Protein AF-A0A2W0AEW9-F1 (afdb_monomer_lite)

Secondary structure (DSSP, 8-state):
-HHHHHHHHHHHTHHHHHHHHHHHHHHH-TT--HHHHHHHHHHTTGGG-S-HHHHTTTSS---HHHHHHHHHHBTTB-HHHHHHHHTS-HHHHHHHHHHTT---S----EE-HHHHHHHTT--HHHHHHHHHHTSS-EEEEEEPHHHHHHHHHTTHHHHHHSS---------------------PPP--------SS----HHHHHHHHHHHHTTS-HHHHHHHHHTTSS-EEEEEEEHHHHHHHHHHSGGGS-GGGS-HHHHHHHHHTT---TTTTGGG-HHHHHHHHHHH-EEE-TTS-EEETTHHHHHHHHHHHHHHT--

Sequence (323 aa):
MEDDQILSRGYEKGWLGKQEAVRELLKRHPAWRPHIIWQRAEKLHLSQNISKRGQDRSHSAWSEHDNKTLLNFAGYKSPQVIAGMLHRSEAAVRCHLMLLGKSSRVHLDGFSRHRLAVDLHLGKKTVQRWIVEGLLEVRDPRITRESLDRLDKSGCFRAAQLGDEPARTPVKPDRNSEGGVSTPGNPSVATKLSTPSGKISRAQRVWAEVANSLGVPVETIKRLIANRVLRLYDPTITEKSLRDFCRHHGSLINYDFLNRETRDWLENSMGLVRASGESASPRLISLRKHACIVRQCAKGHRIRGNAFFRHIKKCEAKVSESS

Foldseek 3Di:
DVLLVQCLQLLVVPDVSNVVSLVVVCVVPVVDDSVVSVVSCVVVVSVVPPDPPQCPPQPDDQDPVLVVLLVVCQQPDQLCVSCVVSSYDSVSSCVVCVVVVHHSDHCPAFADLVRVCVQLVHDSLVSLLCCLLLLFDWPFLAWDPVLVVVCVVVVVVVVLVPPDDDDDDDDDDDDDDDDDDDDDDDDPDPDNQDDPDPDQHPSLVNLVVVCVVVVHDSVSVSVCSSVVSIDTPTRTTHLVSQLVSQQAPLCVGLLVPGDPVSNCCCVVPSVHDNCHPVVSPPPVVVVSVQQPDWDADPVGDTDGGPVVVVCNVVVVVVVVVVD

Structure (mmCIF, N/CA/C/O backbone):
data_AF-A0A2W0AEW9-F1
#
_entry.id   AF-A0A2W0AEW9-F1
#
loop_
_atom_site.group_PDB
_atom_site.id
_atom_site.type_symbol
_atom_site.label_atom_id
_atom_site.label_alt_id
_atom_site.label_comp_id
_atom_site.label_asym_id
_atom_site.label_entity_id
_atom_site.label_seq_id
_atom_site.pdbx_PDB_ins_code
_atom_site.Cartn_x
_atom_site.Cartn_y
_atom_site.Cartn_z
_atom_site.occupancy
_atom_site.B_iso_or_equiv
_atom_site.auth_seq_id
_atom_site.auth_comp_id
_atom_site.auth_asym_id
_atom_site.auth_atom_id
_atom_site.pdbx_PDB_model_num
ATOM 1 N N . MET A 1 1 ? 28.528 7.327 -58.392 1.00 60.22 1 MET A N 1
ATOM 2 C CA . MET A 1 1 ? 27.183 7.331 -59.005 1.00 60.22 1 MET A CA 1
ATOM 3 C C . MET A 1 1 ? 26.448 6.018 -58.765 1.00 60.22 1 MET A C 1
ATOM 5 O O . MET A 1 1 ? 25.405 6.078 -58.135 1.00 60.22 1 MET A O 1
ATOM 9 N N . GLU A 1 2 ? 26.960 4.846 -59.167 1.00 78.94 2 GLU A N 1
ATOM 10 C CA . GLU A 1 2 ? 26.286 3.561 -58.862 1.00 78.94 2 GLU A CA 1
ATOM 11 C C . GLU A 1 2 ? 26.248 3.233 -57.358 1.00 78.94 2 GLU A C 1
ATOM 13 O O . GLU A 1 2 ? 25.194 2.882 -56.832 1.00 78.94 2 GLU A O 1
ATOM 18 N N . ASP A 1 3 ? 27.357 3.441 -56.640 1.00 81.56 3 ASP A N 1
ATOM 19 C CA . ASP A 1 3 ? 27.435 3.215 -55.184 1.00 81.56 3 ASP A CA 1
ATOM 20 C C . ASP A 1 3 ? 26.421 4.056 -54.393 1.00 81.56 3 ASP A C 1
ATOM 22 O O . ASP A 1 3 ? 25.827 3.602 -53.413 1.00 81.56 3 ASP A O 1
ATOM 26 N N . ASP A 1 4 ? 26.195 5.285 -54.854 1.00 83.19 4 ASP A N 1
ATOM 27 C CA . ASP A 1 4 ? 25.275 6.238 -54.237 1.00 83.19 4 ASP A CA 1
ATOM 28 C C . ASP A 1 4 ? 23.812 5.834 -54.499 1.00 83.19 4 ASP A C 1
ATOM 30 O O . ASP A 1 4 ? 22.956 6.003 -53.633 1.00 83.19 4 ASP A O 1
ATOM 34 N N . GLN A 1 5 ? 23.519 5.218 -55.654 1.00 83.94 5 GLN A N 1
ATOM 35 C CA . GLN A 1 5 ? 22.196 4.660 -55.968 1.00 83.94 5 GLN A CA 1
ATOM 36 C C . GLN A 1 5 ? 21.880 3.403 -55.150 1.00 83.94 5 GLN A C 1
ATOM 38 O O . GLN A 1 5 ? 20.743 3.237 -54.701 1.00 83.94 5 GLN A O 1
ATOM 43 N N . ILE A 1 6 ? 22.873 2.535 -54.926 1.00 85.12 6 ILE A N 1
ATOM 44 C CA . ILE A 1 6 ? 22.746 1.359 -54.048 1.00 85.12 6 ILE A CA 1
ATOM 45 C C . ILE A 1 6 ? 22.400 1.809 -52.626 1.00 85.12 6 ILE A C 1
ATOM 47 O O . ILE A 1 6 ? 21.482 1.272 -52.002 1.00 85.12 6 ILE A O 1
ATOM 51 N N . LEU A 1 7 ? 23.083 2.849 -52.141 1.00 83.56 7 LEU A N 1
ATOM 52 C CA . LEU A 1 7 ? 22.835 3.423 -50.825 1.00 83.56 7 LEU A CA 1
ATOM 53 C C . LEU A 1 7 ? 21.437 4.056 -50.735 1.00 83.56 7 LEU A C 1
ATOM 55 O O . LEU A 1 7 ? 20.702 3.756 -49.796 1.00 83.56 7 LEU A O 1
ATOM 59 N N . SER A 1 8 ? 21.020 4.841 -51.733 1.00 82.31 8 SER A N 1
ATOM 60 C CA . SER A 1 8 ? 19.674 5.437 -51.788 1.00 82.31 8 SER A CA 1
ATOM 61 C C . SER A 1 8 ? 18.562 4.380 -51.771 1.00 82.31 8 SER A C 1
ATOM 63 O O . SER A 1 8 ? 17.680 4.436 -50.913 1.00 82.31 8 SER A O 1
ATOM 65 N N . ARG A 1 9 ? 18.647 3.347 -52.624 1.00 82.81 9 ARG A N 1
ATOM 66 C CA . ARG A 1 9 ? 17.665 2.242 -52.663 1.00 82.81 9 ARG A CA 1
ATOM 67 C C . ARG A 1 9 ? 17.629 1.437 -51.363 1.00 82.81 9 ARG A C 1
ATOM 69 O O . ARG A 1 9 ? 16.566 0.985 -50.940 1.00 82.81 9 ARG A O 1
ATOM 76 N N . GLY A 1 10 ? 18.780 1.237 -50.721 1.00 82.44 10 GLY A N 1
ATOM 77 C CA . GLY A 1 10 ? 18.860 0.560 -49.426 1.00 82.44 10 GLY A CA 1
ATOM 78 C C . GLY A 1 10 ? 18.171 1.348 -48.312 1.00 82.44 10 GLY A C 1
ATOM 79 O O . GLY A 1 10 ? 17.469 0.768 -47.483 1.00 82.44 10 GLY A O 1
ATOM 80 N N . TYR A 1 11 ? 18.324 2.674 -48.313 1.00 80.94 11 TYR A N 1
ATOM 81 C CA . TYR A 1 11 ? 17.704 3.554 -47.321 1.00 80.94 11 TYR A CA 1
ATOM 82 C C . TYR A 1 11 ? 16.180 3.661 -47.470 1.00 80.94 11 TYR A C 1
ATOM 84 O O . TYR A 1 11 ? 15.500 3.776 -46.448 1.00 80.94 11 TYR A O 1
ATOM 92 N N . GLU A 1 12 ? 15.641 3.541 -48.687 1.00 78.31 12 GLU A N 1
ATOM 93 C CA . GLU A 1 12 ? 14.193 3.468 -48.950 1.00 78.31 12 GLU A CA 1
ATOM 94 C C . GLU A 1 12 ? 13.547 2.194 -48.379 1.00 78.31 12 GLU A C 1
ATOM 96 O O . GLU A 1 12 ? 12.426 2.231 -47.877 1.00 78.31 12 GLU A O 1
ATOM 101 N N . LYS A 1 13 ? 14.274 1.068 -48.378 1.00 75.50 13 LYS A N 1
ATOM 102 C CA . LYS A 1 13 ? 13.800 -0.239 -47.883 1.00 75.50 13 LYS A CA 1
ATOM 103 C C . LYS A 1 13 ? 13.887 -0.407 -46.353 1.00 75.50 13 LYS A C 1
ATOM 105 O O . LYS A 1 13 ? 13.645 -1.496 -45.831 1.00 75.50 13 LYS A O 1
ATOM 110 N N . GLY A 1 14 ? 14.234 0.646 -45.609 1.00 68.69 14 GLY A N 1
ATOM 111 C CA . GLY A 1 14 ? 14.321 0.622 -44.144 1.00 68.69 14 GLY A CA 1
ATOM 112 C C . GLY A 1 14 ? 15.605 -0.021 -43.595 1.00 68.69 14 GLY A C 1
ATOM 113 O O . GLY A 1 14 ? 16.596 -0.178 -44.299 1.00 68.69 14 GLY A O 1
ATOM 114 N N . TRP A 1 15 ? 15.627 -0.360 -42.299 1.00 65.25 15 TRP A N 1
ATOM 115 C CA . TRP A 1 15 ? 16.852 -0.779 -41.586 1.00 65.25 15 TRP A CA 1
ATOM 116 C C . TRP A 1 15 ? 17.566 -1.988 -42.213 1.00 65.25 15 TRP A C 1
ATOM 118 O O . TRP A 1 15 ? 18.788 -1.970 -42.355 1.00 65.25 15 TRP A O 1
ATOM 128 N N . LEU A 1 16 ? 16.813 -3.010 -42.628 1.00 68.12 16 LEU A N 1
ATOM 129 C CA . LEU A 1 16 ? 17.373 -4.201 -43.274 1.00 68.12 16 LEU A CA 1
ATOM 130 C C . LEU A 1 16 ? 17.990 -3.869 -44.643 1.00 68.12 16 LEU A C 1
ATOM 132 O O . LEU A 1 16 ? 19.100 -4.311 -44.928 1.00 68.12 16 LEU A O 1
ATOM 136 N N . GLY A 1 17 ? 17.338 -3.008 -45.432 1.00 77.25 17 GLY A N 1
ATOM 137 C CA . GLY A 1 17 ? 17.872 -2.527 -46.710 1.00 77.25 17 GLY A CA 1
ATOM 138 C C . GLY A 1 17 ? 19.146 -1.691 -46.562 1.00 77.25 17 GLY A C 1
ATOM 139 O O . GLY A 1 17 ? 20.052 -1.797 -47.387 1.00 77.25 17 GLY A O 1
ATOM 140 N N . LYS A 1 18 ? 19.277 -0.920 -45.472 1.00 78.56 18 LYS A N 1
ATOM 141 C CA . LYS A 1 18 ? 20.518 -0.192 -45.147 1.00 78.56 18 LYS A CA 1
ATOM 142 C C . LYS A 1 18 ? 21.673 -1.149 -44.882 1.00 78.56 18 LYS A C 1
ATOM 144 O O . LYS A 1 18 ? 22.770 -0.939 -45.391 1.00 78.56 18 LYS A O 1
ATOM 149 N N . GLN A 1 19 ? 21.437 -2.200 -44.095 1.00 77.12 19 GLN A N 1
ATOM 150 C CA . GLN A 1 19 ? 22.472 -3.192 -43.804 1.00 77.12 19 GLN A CA 1
ATOM 151 C C . GLN A 1 19 ? 22.892 -3.969 -45.053 1.00 77.12 19 GLN A C 1
ATOM 153 O O . GLN A 1 19 ? 24.075 -4.266 -45.213 1.00 77.12 19 GLN A O 1
ATOM 158 N N . GLU A 1 20 ? 21.946 -4.265 -45.942 1.00 81.75 20 GLU A N 1
ATOM 159 C CA . GLU A 1 20 ? 22.218 -4.927 -47.215 1.00 81.75 20 GLU A CA 1
ATOM 160 C C . GLU A 1 20 ? 23.051 -4.039 -48.146 1.00 81.75 20 GLU A C 1
ATOM 162 O O . GLU A 1 20 ? 24.1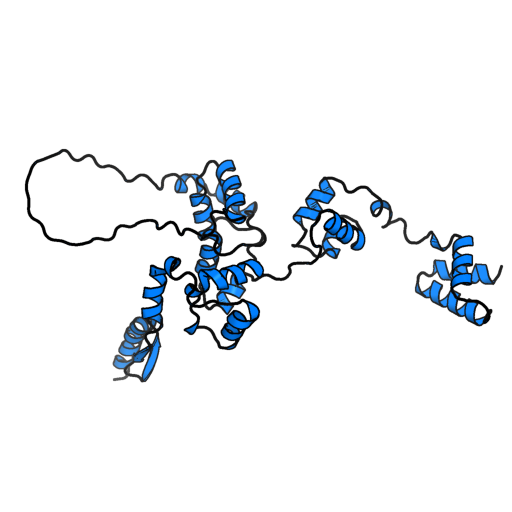09 -4.475 -48.594 1.00 81.75 20 GLU A O 1
ATOM 167 N N . ALA A 1 21 ? 22.676 -2.767 -48.318 1.00 85.38 21 ALA A N 1
ATOM 168 C CA . ALA A 1 21 ? 23.442 -1.807 -49.114 1.00 85.38 21 ALA A CA 1
ATOM 169 C C . ALA A 1 21 ? 24.861 -1.583 -48.562 1.00 85.38 21 ALA A C 1
ATOM 171 O O . ALA A 1 21 ? 25.827 -1.559 -49.321 1.00 85.38 21 ALA A O 1
ATOM 172 N N . VAL A 1 22 ? 25.025 -1.483 -47.236 1.00 82.25 22 VAL A N 1
ATOM 173 C CA . VAL A 1 22 ? 26.354 -1.362 -46.607 1.00 82.25 22 VAL A CA 1
ATOM 174 C C . VAL A 1 22 ? 27.192 -2.621 -46.848 1.00 82.25 22 VAL A C 1
ATOM 176 O O . VAL A 1 22 ? 28.375 -2.516 -47.163 1.00 82.25 22 VAL A O 1
ATOM 179 N N . ARG A 1 23 ? 26.597 -3.814 -46.743 1.00 85.75 23 ARG A N 1
ATOM 180 C CA . ARG A 1 23 ? 27.292 -5.081 -47.009 1.00 85.75 23 ARG A CA 1
ATOM 181 C C . ARG A 1 23 ? 27.702 -5.199 -48.478 1.00 85.75 23 ARG A C 1
ATOM 183 O O . ARG A 1 23 ? 28.802 -5.662 -48.767 1.00 85.75 23 ARG A O 1
ATOM 190 N N . GLU A 1 24 ? 26.844 -4.758 -49.392 1.00 86.19 24 GLU A N 1
ATOM 191 C CA . GLU A 1 24 ? 27.103 -4.757 -50.831 1.00 86.19 24 GLU A CA 1
ATOM 192 C C . GLU A 1 24 ? 28.240 -3.789 -51.200 1.00 86.19 24 GLU A C 1
ATOM 194 O O . GLU A 1 24 ? 29.133 -4.143 -51.970 1.00 86.19 24 GLU A O 1
ATOM 199 N N . LEU A 1 25 ? 28.273 -2.604 -50.582 1.00 87.31 25 LEU A N 1
ATOM 200 C CA . LEU A 1 25 ? 29.335 -1.615 -50.781 1.00 87.31 25 LEU A CA 1
ATOM 201 C C . LEU A 1 25 ? 30.675 -2.051 -50.182 1.00 87.31 25 LEU A C 1
ATOM 203 O O . LEU A 1 25 ? 31.708 -1.842 -50.810 1.00 87.31 25 LEU A O 1
ATOM 207 N N . LEU A 1 26 ? 30.676 -2.712 -49.021 1.00 86.19 26 LEU A N 1
ATOM 208 C CA . LEU A 1 26 ? 31.896 -3.294 -48.445 1.00 86.19 26 LEU A CA 1
ATOM 209 C C . LEU A 1 26 ? 32.428 -4.472 -49.273 1.00 86.19 26 LEU A C 1
ATOM 211 O O . LEU A 1 26 ? 33.634 -4.700 -49.309 1.00 86.19 26 LEU A O 1
ATOM 215 N N . LYS A 1 27 ? 31.546 -5.207 -49.965 1.00 87.44 27 LYS A N 1
ATOM 216 C CA . LYS A 1 27 ? 31.941 -6.283 -50.885 1.00 87.44 27 LYS A CA 1
ATOM 217 C C . LYS A 1 27 ? 32.572 -5.738 -52.171 1.00 87.44 27 LYS A C 1
ATOM 219 O O . LYS A 1 27 ? 33.512 -6.344 -52.675 1.00 87.44 27 LYS A O 1
ATOM 224 N N . ARG A 1 28 ? 32.067 -4.616 -52.699 1.00 85.38 28 ARG A N 1
ATOM 225 C CA . ARG A 1 28 ? 32.629 -3.946 -53.888 1.00 85.38 28 ARG A CA 1
ATOM 226 C C . ARG A 1 28 ? 33.904 -3.162 -53.579 1.00 85.38 28 ARG A C 1
ATOM 228 O O . ARG A 1 28 ? 34.809 -3.136 -54.404 1.00 85.38 28 ARG A O 1
ATOM 235 N N . HIS A 1 29 ? 33.993 -2.581 -52.383 1.00 83.69 29 HIS A N 1
ATOM 236 C CA . HIS A 1 29 ? 35.124 -1.768 -51.941 1.00 83.69 29 HIS A CA 1
ATOM 237 C C . HIS A 1 29 ? 35.703 -2.306 -50.624 1.00 83.69 29 HIS A C 1
ATOM 239 O O . HIS A 1 29 ? 35.419 -1.760 -49.556 1.00 83.69 29 HIS A O 1
ATOM 245 N N . PRO A 1 30 ? 36.553 -3.347 -50.666 1.00 82.88 30 PRO A N 1
ATOM 246 C CA . PRO A 1 30 ? 37.102 -3.972 -49.458 1.00 82.88 30 PRO A CA 1
ATOM 247 C C . PRO A 1 30 ? 38.027 -3.046 -48.651 1.00 82.88 30 PRO A C 1
ATOM 249 O O . PRO A 1 30 ? 38.248 -3.271 -47.464 1.00 82.88 30 PRO A O 1
ATOM 252 N N . ALA A 1 31 ? 38.547 -1.979 -49.268 1.00 80.62 31 ALA A N 1
ATOM 253 C CA . ALA A 1 31 ? 39.339 -0.953 -48.590 1.00 80.62 31 ALA A CA 1
ATOM 254 C C . ALA A 1 31 ? 38.482 0.060 -47.805 1.00 80.62 31 ALA A C 1
ATOM 256 O O . ALA A 1 31 ? 39.014 0.855 -47.026 1.00 80.62 31 ALA A O 1
ATOM 257 N N . TRP A 1 32 ? 37.161 0.079 -48.010 1.00 83.25 32 TRP A N 1
ATOM 258 C CA . TRP A 1 32 ? 36.291 1.020 -47.316 1.00 83.25 32 TRP A CA 1
ATOM 259 C C . TRP A 1 32 ? 35.990 0.538 -45.908 1.00 83.25 32 TRP A C 1
ATOM 261 O O . TRP A 1 32 ? 35.668 -0.619 -45.655 1.00 83.25 32 TRP A O 1
ATOM 271 N N . ARG A 1 33 ? 36.037 1.479 -44.968 1.00 77.44 33 ARG A N 1
ATOM 272 C CA . ARG A 1 33 ? 35.525 1.260 -43.620 1.00 77.44 33 ARG A CA 1
ATOM 273 C C . ARG A 1 33 ? 34.068 1.720 -43.559 1.00 77.44 33 ARG A C 1
ATOM 275 O O . ARG A 1 33 ? 33.731 2.710 -44.210 1.00 77.44 33 ARG A O 1
ATOM 282 N N . PRO A 1 34 ? 33.218 1.093 -42.725 1.00 71.75 34 PRO A N 1
ATOM 283 C CA . PRO A 1 34 ? 31.807 1.459 -42.604 1.00 71.75 34 PRO A CA 1
ATOM 284 C C . PRO A 1 34 ? 31.559 2.965 -42.425 1.00 71.75 34 PRO A C 1
ATOM 286 O O . PRO A 1 34 ? 30.626 3.501 -43.008 1.00 71.75 34 PRO A O 1
ATOM 289 N N . HIS A 1 35 ? 32.419 3.677 -41.687 1.00 70.19 35 HIS A N 1
ATOM 290 C CA . HIS A 1 35 ? 32.288 5.125 -41.466 1.00 70.19 35 HIS A CA 1
ATOM 291 C C . HIS A 1 35 ? 32.344 5.972 -42.754 1.00 70.19 35 HIS A C 1
ATOM 293 O O . HIS A 1 35 ? 31.686 7.005 -42.816 1.00 70.19 35 HIS A O 1
ATOM 299 N N . ILE A 1 36 ? 33.063 5.530 -43.792 1.00 80.19 36 ILE A N 1
ATOM 300 C CA . ILE A 1 36 ? 33.114 6.212 -45.097 1.00 80.19 36 ILE A CA 1
ATOM 301 C C . ILE A 1 36 ? 31.765 6.092 -45.817 1.00 80.19 36 ILE A C 1
ATOM 303 O O . ILE A 1 36 ? 31.296 7.046 -46.436 1.00 80.19 36 ILE A O 1
ATOM 307 N N . ILE A 1 37 ? 31.106 4.937 -45.690 1.00 80.75 37 ILE A N 1
ATOM 308 C CA . ILE A 1 37 ? 29.770 4.694 -46.250 1.00 80.75 37 ILE A CA 1
ATOM 309 C C . ILE A 1 37 ? 28.731 5.544 -45.508 1.00 80.75 37 ILE A C 1
ATOM 311 O O . ILE A 1 37 ? 27.872 6.155 -46.140 1.00 80.75 37 ILE A O 1
ATOM 315 N N . TRP A 1 38 ? 28.854 5.664 -44.181 1.00 75.19 38 TRP A N 1
ATOM 316 C CA . TRP A 1 38 ? 27.995 6.542 -43.380 1.00 75.19 38 TRP A CA 1
ATOM 317 C C . TRP A 1 38 ? 28.180 8.027 -43.730 1.00 75.19 38 TRP A C 1
ATOM 319 O O . TRP A 1 38 ? 27.182 8.719 -43.913 1.00 75.19 38 TRP A O 1
ATOM 329 N N . GLN A 1 39 ? 29.417 8.502 -43.921 1.00 75.12 39 GLN A N 1
ATOM 330 C CA . GLN A 1 39 ? 29.684 9.873 -44.389 1.00 75.12 39 GLN A CA 1
ATOM 331 C C . GLN A 1 39 ? 29.094 10.144 -45.777 1.00 75.12 39 GLN A C 1
ATOM 333 O O . GLN A 1 39 ? 28.589 11.234 -46.040 1.00 75.12 39 GLN A O 1
ATOM 338 N N . ARG A 1 40 ? 29.139 9.162 -46.684 1.00 79.56 40 ARG A N 1
ATOM 339 C CA . ARG A 1 40 ? 28.488 9.277 -47.996 1.00 79.56 40 ARG A CA 1
ATOM 340 C C . ARG A 1 40 ? 26.965 9.320 -47.871 1.00 79.56 40 ARG A C 1
ATOM 342 O O . ARG A 1 40 ? 26.343 10.163 -48.505 1.00 79.56 40 ARG A O 1
ATOM 349 N N . ALA A 1 41 ? 26.371 8.496 -47.007 1.00 76.38 41 ALA A N 1
ATOM 350 C CA . ALA A 1 41 ? 24.933 8.540 -46.733 1.00 76.38 41 ALA A CA 1
ATOM 351 C C . ALA A 1 41 ? 24.486 9.902 -46.173 1.00 76.38 41 ALA A C 1
ATOM 353 O O . ALA A 1 41 ? 23.400 10.384 -46.492 1.00 76.38 41 ALA A O 1
ATOM 354 N N . GLU A 1 42 ? 25.330 10.515 -45.342 1.00 74.50 42 GLU A N 1
ATOM 355 C CA . GLU A 1 42 ? 25.109 11.835 -44.753 1.00 74.50 42 GLU A CA 1
ATOM 356 C C . GLU A 1 42 ? 25.214 12.955 -45.797 1.00 74.50 42 GLU A C 1
ATOM 358 O O . GLU A 1 42 ? 24.330 13.808 -45.856 1.00 74.50 42 GLU A O 1
ATOM 363 N N . LYS A 1 43 ? 26.216 12.899 -46.689 1.00 82.12 43 LYS A N 1
ATOM 364 C CA . LYS A 1 43 ? 26.338 13.815 -47.841 1.00 82.12 43 LYS A CA 1
ATOM 365 C C . LYS A 1 43 ? 25.163 13.720 -48.817 1.00 82.12 43 LYS A C 1
ATOM 367 O O . LYS A 1 43 ? 24.855 14.698 -49.486 1.00 82.12 43 LYS A O 1
ATOM 372 N N . LEU A 1 44 ? 24.507 12.563 -48.891 1.00 78.81 44 LEU A N 1
ATOM 373 C CA . LEU A 1 44 ? 23.305 12.338 -49.700 1.00 78.81 44 LEU A CA 1
ATOM 374 C C . LEU A 1 44 ? 22.001 12.669 -48.948 1.00 78.81 44 LEU A C 1
ATOM 376 O O . LEU A 1 44 ? 20.918 12.410 -49.463 1.00 78.81 44 LEU A O 1
ATOM 380 N N . HIS A 1 45 ? 22.083 13.200 -47.720 1.00 70.44 45 HIS A N 1
ATOM 381 C CA . HIS A 1 45 ? 20.944 13.506 -46.841 1.00 70.44 45 HIS A CA 1
ATOM 382 C C . HIS A 1 45 ? 19.992 12.321 -46.565 1.00 70.44 45 HIS A C 1
ATOM 384 O O . HIS A 1 45 ? 18.888 12.499 -46.047 1.00 70.44 45 HIS A O 1
ATOM 390 N N . LEU A 1 46 ? 20.425 11.082 -46.823 1.00 70.44 46 LEU A N 1
ATOM 391 C CA . LEU A 1 46 ? 19.609 9.873 -46.655 1.00 70.44 46 LEU A CA 1
ATOM 392 C C . LEU A 1 46 ? 19.340 9.557 -45.172 1.00 70.44 46 LEU A C 1
ATOM 394 O O . LEU A 1 46 ? 18.382 8.864 -44.823 1.00 70.44 46 LEU A O 1
ATOM 398 N N . SER A 1 47 ? 20.167 10.087 -44.269 1.00 58.16 47 SER A N 1
ATOM 399 C CA . SER A 1 47 ? 20.037 9.961 -42.814 1.00 58.16 47 SER A CA 1
ATOM 400 C C . SER A 1 47 ? 18.923 10.824 -42.200 1.00 58.16 47 SER A C 1
ATOM 402 O O . SER A 1 47 ? 18.524 10.549 -41.069 1.00 58.16 47 SER A O 1
ATOM 404 N N . GLN A 1 48 ? 18.371 11.808 -42.924 1.00 55.44 48 GLN A N 1
ATOM 405 C CA . GLN A 1 48 ? 17.353 12.733 -42.395 1.00 55.44 48 GLN A CA 1
ATOM 406 C C . GLN A 1 48 ? 15.906 12.210 -42.476 1.00 55.44 48 GLN A C 1
ATOM 408 O O . GLN A 1 48 ? 15.009 12.803 -41.880 1.00 55.44 48 GLN A O 1
ATOM 413 N N . ASN A 1 49 ? 15.657 11.081 -43.151 1.00 45.31 49 ASN A N 1
ATOM 414 C CA . ASN A 1 49 ? 14.307 10.526 -43.339 1.00 45.31 49 ASN A CA 1
ATOM 415 C C . ASN A 1 49 ? 13.929 9.424 -42.328 1.00 45.31 49 ASN A C 1
ATOM 417 O O . ASN A 1 49 ? 13.186 8.492 -42.635 1.00 45.31 49 ASN A O 1
ATOM 421 N N . ILE A 1 50 ? 14.406 9.528 -41.085 1.00 47.09 50 ILE A N 1
ATOM 422 C CA . ILE A 1 50 ? 13.867 8.738 -39.969 1.00 47.09 50 ILE A CA 1
ATOM 423 C C . ILE A 1 50 ? 12.638 9.478 -39.429 1.00 47.09 50 ILE A C 1
ATOM 425 O O . ILE A 1 50 ? 12.732 10.311 -38.540 1.00 47.09 50 ILE A O 1
ATOM 429 N N . SER A 1 51 ? 11.478 9.193 -40.025 1.00 40.84 51 SER A N 1
ATOM 430 C CA . SER A 1 51 ? 10.135 9.431 -39.476 1.00 40.84 51 SER A CA 1
ATOM 431 C C . SER A 1 51 ? 9.946 10.714 -38.640 1.00 40.84 51 SER A C 1
ATOM 433 O O . SER A 1 51 ? 9.884 10.679 -37.407 1.00 40.84 51 SER A O 1
ATOM 435 N N . LYS A 1 52 ? 9.673 11.834 -39.316 1.00 45.00 52 LYS A N 1
ATOM 436 C CA . LYS A 1 52 ? 9.177 13.080 -38.699 1.00 45.00 52 LYS A CA 1
ATOM 437 C C . LYS A 1 52 ? 7.872 12.919 -37.889 1.00 45.00 52 LYS A C 1
ATOM 439 O O . LYS A 1 52 ? 7.497 13.822 -37.161 1.00 45.00 52 LYS A O 1
ATOM 444 N N . ARG A 1 53 ? 7.189 11.765 -37.933 1.00 41.00 53 ARG A N 1
ATOM 445 C CA . ARG A 1 53 ? 5.941 11.527 -37.175 1.00 41.00 53 ARG A CA 1
ATOM 446 C C . ARG A 1 53 ? 6.118 11.247 -35.675 1.00 41.00 53 ARG A C 1
ATOM 448 O O . ARG A 1 53 ? 5.121 11.244 -34.964 1.00 41.00 53 ARG A O 1
ATOM 455 N N . GLY A 1 54 ? 7.341 11.027 -35.183 1.00 40.50 54 GLY A N 1
ATOM 456 C CA . GLY A 1 54 ? 7.604 10.785 -33.751 1.00 40.50 54 GLY A CA 1
ATOM 457 C C . GLY A 1 54 ? 8.596 11.746 -33.089 1.00 40.50 54 GLY A C 1
ATOM 458 O O . GLY A 1 54 ? 8.670 11.786 -31.862 1.00 40.50 54 GLY A O 1
ATOM 459 N N . GLN A 1 55 ? 9.357 12.517 -33.875 1.00 43.84 55 GLN A N 1
ATOM 460 C CA . GLN A 1 55 ? 10.437 13.372 -33.365 1.00 43.84 55 GLN A CA 1
ATOM 461 C C . GLN A 1 55 ? 10.022 14.814 -33.046 1.00 43.84 55 GLN A C 1
ATOM 463 O O . GLN A 1 55 ? 10.698 15.464 -32.245 1.00 43.84 55 GLN A O 1
ATOM 468 N N . ASP A 1 56 ? 8.901 15.305 -33.586 1.00 44.16 56 ASP A N 1
ATOM 469 C CA . ASP A 1 56 ? 8.484 16.706 -33.391 1.00 44.16 56 ASP A CA 1
ATOM 470 C C . ASP A 1 56 ? 8.228 17.063 -31.924 1.00 44.16 56 ASP A C 1
ATOM 472 O O . ASP A 1 56 ? 8.396 18.211 -31.519 1.00 44.16 56 ASP A O 1
ATOM 476 N N . ARG A 1 57 ? 7.904 16.070 -31.086 1.00 49.16 57 ARG A N 1
ATOM 477 C CA . ARG A 1 57 ? 7.761 16.279 -29.644 1.00 49.16 57 ARG A CA 1
ATOM 478 C C . ARG A 1 57 ? 8.976 15.876 -28.828 1.00 49.16 57 ARG A C 1
ATOM 480 O O . ARG A 1 57 ? 9.006 16.206 -27.658 1.00 49.16 57 ARG A O 1
ATOM 487 N N . SER A 1 58 ? 10.010 15.218 -29.349 1.00 47.88 58 SER A N 1
ATOM 488 C CA . SER A 1 58 ? 11.206 14.952 -28.520 1.00 47.88 58 SER A CA 1
ATOM 489 C C . SER A 1 58 ? 11.993 16.222 -28.173 1.00 47.88 58 SER A C 1
ATOM 491 O O . SER A 1 58 ? 12.640 16.247 -27.131 1.00 47.88 58 SER A O 1
ATOM 493 N N . HIS A 1 59 ? 11.875 17.279 -28.986 1.00 51.66 59 HIS A N 1
ATOM 494 C CA . HIS A 1 59 ? 12.517 18.581 -28.758 1.00 51.66 59 HIS A CA 1
ATOM 495 C C . HIS A 1 59 ? 11.588 19.647 -28.154 1.00 51.66 59 HIS A C 1
ATOM 497 O O . HIS A 1 59 ? 12.056 20.730 -27.812 1.00 51.66 59 HIS A O 1
ATOM 503 N N . SER A 1 60 ? 10.285 19.380 -28.002 1.00 62.81 60 SER A N 1
ATOM 504 C CA . SER A 1 60 ? 9.377 20.356 -27.391 1.00 62.81 60 SER A CA 1
ATOM 505 C C . SER A 1 60 ? 9.709 20.557 -25.912 1.00 62.81 60 SER A C 1
ATOM 507 O O . SER A 1 60 ? 9.957 19.587 -25.190 1.00 62.81 60 SER A O 1
ATOM 509 N N . ALA A 1 61 ? 9.633 21.798 -25.435 1.00 72.00 61 ALA A N 1
ATOM 510 C CA . ALA A 1 61 ? 9.698 22.089 -24.008 1.00 72.00 61 ALA A CA 1
ATOM 511 C C . ALA A 1 61 ? 8.656 21.252 -23.236 1.00 72.00 61 ALA A C 1
ATOM 513 O O . ALA A 1 61 ? 7.583 20.922 -23.756 1.00 72.00 61 ALA A O 1
ATOM 514 N N . TRP A 1 62 ? 8.990 20.847 -22.013 1.00 79.50 62 TRP A N 1
ATOM 515 C CA . TRP A 1 62 ? 8.055 20.142 -21.140 1.00 79.50 62 TRP A CA 1
ATOM 516 C C . TRP A 1 62 ? 6.983 21.116 -20.666 1.00 79.50 62 TRP A C 1
ATOM 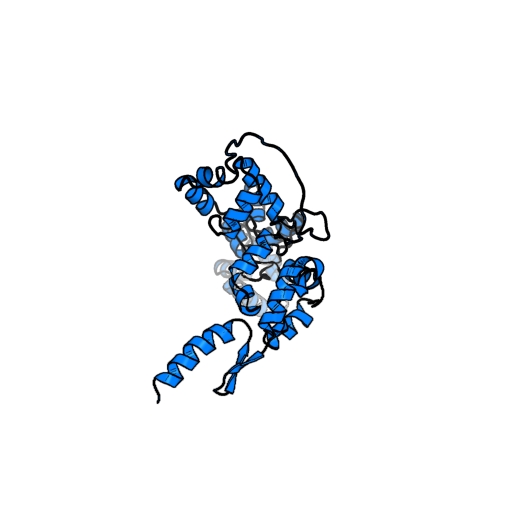518 O O . TRP A 1 62 ? 7.295 22.077 -19.964 1.00 79.50 62 TRP A O 1
ATOM 528 N N . SER A 1 63 ? 5.730 20.880 -21.056 1.00 82.25 63 SER A N 1
ATOM 529 C CA . SER A 1 63 ? 4.623 21.705 -20.576 1.00 82.25 63 SER A CA 1
ATOM 530 C C . SER A 1 63 ? 4.336 21.423 -19.098 1.00 82.25 63 SER A C 1
ATOM 532 O O . SER A 1 63 ? 4.655 20.355 -18.568 1.00 82.25 63 SER A O 1
ATOM 534 N N . GLU A 1 64 ? 3.681 22.360 -18.415 1.00 75.00 64 GLU A N 1
ATOM 535 C CA . GLU A 1 64 ? 3.243 22.153 -17.031 1.00 75.00 64 GLU A CA 1
ATOM 536 C C . GLU A 1 64 ? 2.257 20.975 -16.913 1.00 75.00 64 GLU A C 1
ATOM 538 O O . GLU A 1 64 ? 2.301 20.203 -15.953 1.00 75.00 64 GLU A O 1
ATOM 543 N N . HIS A 1 65 ? 1.429 20.766 -17.942 1.00 77.19 65 HIS A N 1
ATOM 544 C CA . HIS A 1 65 ? 0.547 19.607 -18.045 1.00 77.19 65 HIS A CA 1
ATOM 545 C C . HIS A 1 65 ? 1.326 18.290 -18.187 1.00 77.19 65 HIS A C 1
ATOM 547 O O . HIS A 1 65 ? 0.996 17.310 -17.513 1.00 77.19 65 HIS A O 1
ATOM 553 N N . ASP A 1 66 ? 2.385 18.272 -19.002 1.00 79.69 66 ASP A N 1
ATOM 554 C CA . ASP A 1 66 ? 3.267 17.109 -19.149 1.00 79.69 66 ASP A CA 1
ATOM 555 C C . ASP A 1 66 ? 3.983 16.807 -17.833 1.00 79.69 66 ASP A C 1
ATOM 557 O O . ASP A 1 66 ? 4.026 15.653 -17.417 1.00 79.69 66 ASP A O 1
ATOM 561 N N . ASN A 1 67 ? 4.473 17.833 -17.128 1.00 78.38 67 ASN A N 1
ATOM 562 C CA . ASN A 1 67 ? 5.097 17.689 -15.811 1.00 78.38 67 ASN A CA 1
ATOM 563 C C . ASN A 1 67 ? 4.117 17.115 -14.786 1.00 78.38 67 ASN A C 1
ATOM 565 O O . ASN A 1 67 ? 4.449 16.171 -14.069 1.00 78.38 67 ASN A O 1
ATOM 569 N N . LYS A 1 68 ? 2.887 17.637 -14.737 1.00 73.62 68 LYS A N 1
ATOM 570 C CA . LYS A 1 68 ? 1.839 17.149 -13.834 1.00 73.62 68 LYS A CA 1
ATOM 571 C C . LYS A 1 68 ? 1.478 15.697 -14.135 1.00 73.62 68 LYS A C 1
ATOM 573 O O . LYS A 1 68 ? 1.365 14.886 -13.220 1.00 73.62 68 LYS A O 1
ATOM 578 N N . THR A 1 69 ? 1.336 15.352 -15.409 1.00 76.31 69 THR A N 1
ATOM 579 C CA . THR A 1 69 ? 1.040 13.990 -15.866 1.00 76.31 69 THR A CA 1
ATOM 580 C C . THR A 1 69 ? 2.198 13.040 -15.561 1.00 76.31 69 THR A C 1
ATOM 582 O O . THR A 1 69 ? 1.987 11.976 -14.979 1.00 76.31 69 THR A O 1
ATOM 585 N N . LEU A 1 70 ? 3.432 13.451 -15.851 1.00 79.88 70 LEU A N 1
ATOM 586 C CA . LEU A 1 70 ? 4.643 12.700 -15.545 1.00 79.88 70 LEU A CA 1
ATOM 587 C C . LEU A 1 70 ? 4.761 12.427 -14.044 1.00 79.88 70 LEU A C 1
ATOM 589 O O . LEU A 1 70 ? 4.951 11.281 -13.655 1.00 79.88 70 LEU A O 1
ATOM 593 N N . LEU A 1 71 ? 4.590 13.444 -13.198 1.00 73.25 71 LEU A N 1
ATOM 594 C CA . LEU A 1 71 ? 4.648 13.310 -11.740 1.00 73.25 71 LEU A CA 1
ATOM 595 C C . LEU A 1 71 ? 3.495 12.466 -11.182 1.00 73.25 71 LEU A C 1
ATOM 597 O O . LEU A 1 71 ? 3.697 11.717 -10.229 1.00 73.25 71 LEU A O 1
ATOM 601 N N . ASN A 1 72 ? 2.307 12.542 -11.787 1.00 70.12 72 ASN A N 1
ATOM 602 C CA . ASN A 1 72 ? 1.161 11.722 -11.395 1.00 70.12 72 ASN A CA 1
ATOM 603 C C . ASN A 1 72 ? 1.377 10.231 -11.670 1.00 70.12 72 ASN A C 1
ATOM 605 O O . ASN A 1 72 ? 0.855 9.408 -10.920 1.00 70.12 72 ASN A O 1
ATOM 609 N N . PHE A 1 73 ? 2.116 9.883 -12.728 1.00 70.38 73 PHE A N 1
ATOM 610 C CA . PHE A 1 73 ? 2.346 8.494 -13.136 1.00 70.38 73 PHE A CA 1
ATOM 611 C C . PHE A 1 73 ? 3.735 7.951 -12.786 1.00 70.38 73 PHE A C 1
ATOM 613 O O . PHE A 1 73 ? 3.928 6.731 -12.821 1.00 70.38 73 PHE A O 1
ATOM 620 N N . ALA A 1 74 ? 4.680 8.814 -12.408 1.00 63.72 74 ALA A N 1
ATOM 621 C CA . ALA A 1 74 ? 6.005 8.435 -11.938 1.00 63.72 74 ALA A CA 1
ATOM 622 C C . ALA A 1 74 ? 5.890 7.446 -10.767 1.00 63.72 74 ALA A C 1
ATOM 624 O O . ALA A 1 74 ? 5.332 7.761 -9.718 1.00 63.72 74 ALA A O 1
ATOM 625 N N . GLY A 1 75 ? 6.400 6.227 -10.960 1.00 58.31 75 GLY A N 1
ATOM 626 C CA . GLY A 1 75 ? 6.333 5.147 -9.968 1.00 58.31 75 GLY A CA 1
ATOM 627 C C . GLY A 1 75 ? 5.079 4.259 -10.024 1.00 58.31 75 GLY A C 1
ATOM 628 O O . GLY A 1 75 ? 5.052 3.254 -9.321 1.00 58.31 75 GLY A O 1
ATOM 629 N N . TYR A 1 76 ? 4.085 4.571 -10.868 1.00 57.66 76 TYR A N 1
ATOM 630 C CA . TYR A 1 76 ? 2.874 3.750 -11.084 1.00 57.66 76 TYR A CA 1
ATOM 631 C C . TYR A 1 76 ? 2.861 3.040 -12.437 1.00 57.66 76 TYR A C 1
ATOM 633 O O . TYR A 1 76 ? 2.338 1.935 -12.566 1.00 57.66 76 TYR A O 1
ATOM 641 N N . LYS A 1 77 ? 3.401 3.695 -13.466 1.00 66.38 77 LYS A N 1
ATOM 642 C CA . LYS A 1 77 ? 3.481 3.180 -14.834 1.00 66.38 77 LYS A CA 1
ATOM 643 C C . LYS A 1 77 ? 4.945 3.111 -15.254 1.00 66.38 77 LYS A C 1
ATOM 645 O O . LYS A 1 77 ? 5.765 3.903 -14.788 1.00 66.38 77 LYS A O 1
ATOM 650 N N . SER A 1 78 ? 5.285 2.153 -16.115 1.00 72.50 78 SER A N 1
ATOM 651 C CA . SER A 1 78 ? 6.641 2.089 -16.658 1.00 72.50 78 SER A CA 1
ATO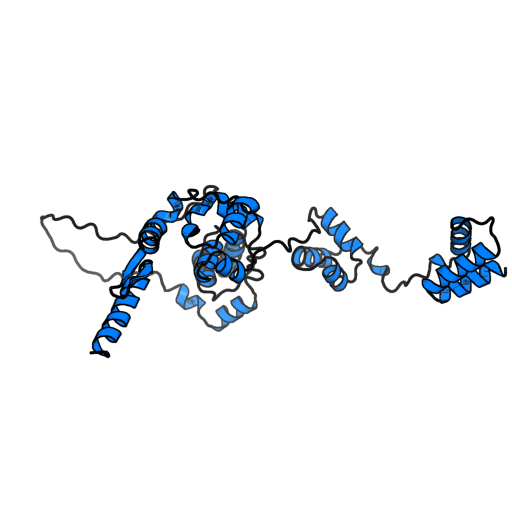M 652 C C . SER A 1 78 ? 6.930 3.349 -17.487 1.00 72.50 78 SER A C 1
ATOM 654 O O . SER A 1 78 ? 6.002 3.923 -18.071 1.00 72.50 78 SER A O 1
ATOM 656 N N . PRO A 1 79 ? 8.203 3.775 -17.591 1.00 76.12 79 PRO A N 1
ATOM 657 C CA . PRO A 1 79 ? 8.588 4.886 -18.459 1.00 76.12 79 PRO A CA 1
ATOM 658 C C . PRO A 1 79 ? 8.076 4.742 -19.902 1.00 76.12 79 PRO A C 1
ATOM 660 O O . PRO A 1 79 ? 7.756 5.743 -20.529 1.00 76.12 79 PRO A O 1
ATOM 663 N N . GLN A 1 80 ? 7.915 3.508 -20.394 1.00 78.44 80 GLN A N 1
ATOM 664 C CA . GLN A 1 80 ? 7.355 3.184 -21.714 1.00 78.44 80 GLN A CA 1
ATOM 665 C C . GLN A 1 80 ? 5.879 3.562 -21.835 1.00 78.44 80 GLN A C 1
ATOM 667 O O . GLN A 1 80 ? 5.470 4.187 -22.808 1.00 78.44 80 GLN A O 1
ATOM 672 N N . VAL A 1 81 ? 5.073 3.213 -20.831 1.00 76.62 81 VAL A N 1
ATOM 673 C CA . VAL A 1 81 ? 3.641 3.535 -20.832 1.00 76.62 81 VAL A CA 1
ATOM 674 C C . VAL A 1 81 ? 3.442 5.043 -20.689 1.00 76.62 81 VAL A C 1
ATOM 676 O O . VAL A 1 81 ? 2.611 5.619 -21.382 1.00 76.62 81 VAL A O 1
ATOM 679 N N . ILE A 1 82 ? 4.234 5.700 -19.837 1.00 82.00 82 ILE A N 1
ATOM 680 C CA . ILE A 1 82 ? 4.187 7.160 -19.672 1.00 82.00 82 ILE A CA 1
ATOM 681 C C . ILE A 1 82 ? 4.612 7.867 -20.966 1.00 82.00 82 ILE A C 1
ATOM 683 O O . ILE A 1 82 ? 3.975 8.833 -21.374 1.00 82.00 82 ILE A O 1
ATOM 687 N N . ALA A 1 83 ? 5.638 7.355 -21.645 1.00 83.94 83 ALA A N 1
ATOM 688 C CA . ALA A 1 83 ? 6.072 7.841 -22.951 1.00 83.94 83 ALA A CA 1
ATOM 689 C C . ALA A 1 83 ? 4.955 7.743 -24.001 1.00 83.94 83 ALA A C 1
ATOM 691 O O . ALA A 1 83 ? 4.695 8.720 -24.703 1.00 83.94 83 ALA A O 1
ATOM 692 N N . GLY A 1 84 ? 4.228 6.621 -24.031 1.00 80.62 84 GLY A N 1
ATOM 693 C CA . GLY A 1 84 ? 3.041 6.457 -24.872 1.00 80.62 84 GLY A CA 1
ATOM 694 C C . GLY A 1 84 ? 1.932 7.469 -24.559 1.00 80.62 84 GLY A C 1
ATOM 695 O O . GLY A 1 84 ? 1.353 8.035 -25.480 1.00 80.62 84 GLY A O 1
ATOM 696 N N . MET A 1 85 ? 1.677 7.751 -23.276 1.00 82.12 85 MET A N 1
ATOM 697 C CA . MET A 1 85 ? 0.656 8.720 -22.841 1.00 82.12 85 MET A CA 1
ATOM 698 C C . MET A 1 85 ? 1.022 10.175 -23.157 1.00 82.12 85 MET A C 1
ATOM 700 O O . MET A 1 85 ? 0.144 10.978 -23.451 1.00 82.12 85 MET A O 1
ATOM 704 N N . LEU A 1 86 ? 2.308 10.521 -23.078 1.00 82.94 86 LEU A N 1
ATOM 705 C CA . LEU A 1 86 ? 2.807 11.874 -23.340 1.00 82.94 86 LEU A CA 1
ATOM 706 C C . LEU A 1 86 ? 3.181 12.096 -24.813 1.00 82.94 86 LEU A C 1
ATOM 708 O O . LEU A 1 86 ? 3.574 13.200 -25.189 1.00 82.94 86 LEU A O 1
ATOM 712 N N . HIS A 1 87 ? 3.083 11.055 -25.647 1.00 81.06 87 HIS A N 1
ATOM 713 C CA . HIS A 1 87 ? 3.595 11.045 -27.019 1.00 81.06 87 HIS A CA 1
ATOM 714 C C . HIS A 1 87 ? 5.063 11.509 -27.091 1.00 81.06 87 HIS A C 1
ATOM 716 O O . HIS A 1 87 ? 5.447 12.304 -27.950 1.00 81.06 87 HIS A O 1
ATOM 722 N N . ARG A 1 88 ? 5.883 11.043 -26.141 1.00 83.06 88 ARG A N 1
ATOM 723 C CA . ARG A 1 88 ? 7.325 11.322 -26.045 1.00 83.06 88 ARG A CA 1
ATOM 724 C C . ARG A 1 88 ? 8.109 10.016 -26.145 1.00 83.06 88 ARG A C 1
ATOM 726 O O . ARG A 1 88 ? 7.542 8.933 -26.047 1.00 83.06 88 ARG A O 1
ATOM 733 N N . SER A 1 89 ? 9.426 10.105 -26.312 1.00 80.88 89 SER A N 1
ATOM 734 C CA . SER A 1 89 ? 10.286 8.924 -26.227 1.00 80.88 89 SER A CA 1
ATOM 735 C C . SER A 1 89 ? 10.476 8.480 -24.771 1.00 80.88 89 SER A C 1
ATOM 737 O O . SER A 1 89 ? 10.488 9.291 -23.842 1.00 80.88 89 SER A O 1
ATOM 739 N N . GLU A 1 90 ? 10.682 7.179 -24.566 1.00 79.25 90 GLU A N 1
ATOM 740 C CA . GLU A 1 90 ? 11.012 6.619 -23.249 1.00 79.25 90 GLU A CA 1
ATOM 741 C C . GLU A 1 90 ? 12.278 7.258 -22.653 1.00 79.25 90 GLU A C 1
ATOM 743 O O . GLU A 1 90 ? 12.344 7.534 -21.454 1.00 79.25 90 GLU A O 1
ATOM 748 N N . ALA A 1 91 ? 13.275 7.532 -23.499 1.00 72.12 91 ALA A N 1
ATOM 749 C CA . ALA A 1 91 ? 14.509 8.199 -23.101 1.00 72.12 91 ALA A CA 1
ATOM 750 C C . ALA A 1 91 ? 14.250 9.623 -22.583 1.00 72.12 91 ALA A C 1
ATOM 752 O O . ALA A 1 91 ? 14.756 9.976 -21.520 1.00 72.12 91 ALA A O 1
ATOM 753 N N . ALA A 1 92 ? 13.401 10.405 -23.263 1.00 81.00 92 ALA A N 1
ATOM 754 C CA . ALA A 1 92 ? 13.038 11.753 -22.825 1.00 81.00 92 ALA A CA 1
ATOM 755 C C . ALA A 1 92 ? 12.345 11.735 -21.454 1.00 81.00 92 ALA A C 1
ATOM 757 O O . ALA A 1 92 ? 12.693 12.522 -20.577 1.00 81.00 92 ALA A O 1
ATOM 758 N N . VAL A 1 93 ? 11.425 10.789 -21.234 1.00 81.50 93 VAL A N 1
ATOM 759 C CA . VAL A 1 93 ? 10.755 10.588 -19.938 1.00 81.50 93 VAL A CA 1
ATOM 760 C C . VAL A 1 93 ? 11.759 10.261 -18.829 1.00 81.50 93 VAL A C 1
ATOM 762 O O . VAL A 1 93 ? 11.690 10.838 -17.745 1.00 81.50 93 VAL A O 1
ATOM 765 N N . ARG A 1 94 ? 12.718 9.362 -19.081 1.00 72.44 94 ARG A N 1
ATOM 766 C CA . ARG A 1 94 ? 13.748 8.995 -18.093 1.00 72.44 94 ARG A CA 1
ATOM 767 C C . ARG A 1 94 ? 14.682 10.157 -17.761 1.00 72.44 94 ARG A C 1
ATOM 769 O O . ARG A 1 94 ? 14.953 10.372 -16.581 1.00 72.44 94 ARG A O 1
ATOM 776 N N . CYS A 1 95 ? 15.152 10.889 -18.772 1.00 72.94 95 CYS A N 1
ATOM 777 C CA . CYS A 1 95 ? 15.991 12.072 -18.589 1.00 72.94 95 CYS A CA 1
ATOM 778 C C . CYS A 1 95 ? 15.255 13.157 -17.802 1.00 72.94 95 CYS A C 1
ATOM 780 O O . CYS A 1 95 ? 15.819 13.723 -16.873 1.00 72.94 95 CYS A O 1
ATOM 782 N N . HIS A 1 96 ? 13.980 13.404 -18.104 1.00 78.56 96 HIS A N 1
ATOM 783 C CA . HIS A 1 96 ? 13.222 14.437 -17.402 1.00 78.56 96 HIS A CA 1
ATOM 784 C C . HIS A 1 96 ? 12.883 14.059 -15.962 1.00 78.56 96 HIS A C 1
ATOM 786 O O . HIS A 1 96 ? 12.997 14.886 -15.065 1.00 78.56 96 HIS A O 1
ATOM 792 N N . LEU A 1 97 ? 12.554 12.790 -15.700 1.00 73.12 97 LEU A N 1
ATOM 793 C CA . LEU A 1 97 ? 12.421 12.291 -14.328 1.00 73.12 97 LEU A CA 1
ATOM 794 C C . LEU A 1 97 ? 13.720 12.496 -13.535 1.00 73.12 97 LEU A C 1
ATOM 796 O O . LEU A 1 97 ? 13.671 13.000 -12.413 1.00 73.12 97 LEU A O 1
ATOM 800 N N . MET A 1 98 ? 14.870 12.181 -14.142 1.00 66.38 98 MET A N 1
ATOM 801 C CA . MET A 1 98 ? 16.185 12.408 -13.540 1.00 66.38 98 MET A CA 1
ATOM 802 C C . MET A 1 98 ? 16.420 13.894 -13.221 1.00 66.38 98 MET A C 1
ATOM 804 O O . MET A 1 98 ? 16.828 14.201 -12.103 1.00 66.38 98 MET A O 1
ATOM 808 N N . LEU A 1 99 ? 16.108 14.807 -14.150 1.00 72.06 99 LEU A N 1
ATOM 809 C CA . LEU A 1 99 ? 16.220 16.261 -13.946 1.00 72.06 99 LEU A CA 1
ATOM 810 C C . LEU A 1 99 ? 15.311 16.772 -12.820 1.00 72.06 99 LEU A C 1
ATOM 812 O O . LEU A 1 99 ? 15.705 17.646 -12.056 1.00 72.06 99 LEU A O 1
ATOM 816 N N . LEU A 1 100 ? 14.123 16.184 -12.660 1.00 70.69 100 LEU A N 1
ATOM 817 C CA . LEU A 1 100 ? 13.207 16.475 -11.551 1.00 70.69 100 LEU A CA 1
ATOM 818 C C . LEU A 1 100 ? 13.653 15.851 -10.211 1.00 70.69 100 LEU A C 1
ATOM 820 O O . LEU A 1 100 ? 12.908 15.892 -9.226 1.00 70.69 100 LEU A O 1
ATOM 824 N N . GLY A 1 101 ? 14.833 15.221 -10.159 1.00 54.84 101 GLY A N 1
ATOM 825 C CA . GLY A 1 101 ? 15.335 14.513 -8.981 1.00 54.84 101 GLY A CA 1
ATOM 826 C C . GLY A 1 101 ? 14.472 13.306 -8.600 1.00 54.84 101 GLY A C 1
ATOM 827 O O . GLY A 1 101 ? 14.458 12.882 -7.442 1.00 54.84 101 GLY A O 1
ATOM 828 N N . LYS A 1 102 ? 13.695 12.767 -9.548 1.00 58.44 102 LYS A N 1
ATOM 829 C CA . LYS A 1 102 ? 12.833 11.598 -9.363 1.00 58.44 102 LYS A CA 1
ATOM 830 C C . LYS A 1 102 ? 13.455 10.405 -10.077 1.00 58.44 102 LYS A C 1
ATOM 832 O O . LYS A 1 102 ? 13.726 10.430 -11.272 1.00 58.44 102 LYS A O 1
ATOM 837 N N . SER A 1 103 ? 13.673 9.317 -9.350 1.00 49.91 103 SER A N 1
ATOM 838 C CA . SER A 1 103 ? 14.183 8.099 -9.972 1.00 49.91 103 SER A CA 1
ATOM 839 C C . SER A 1 103 ? 13.137 7.520 -10.929 1.00 49.91 103 SER A C 1
ATOM 841 O O . SER A 1 103 ? 12.017 7.211 -10.526 1.00 49.91 103 SER A O 1
ATOM 843 N N . SER A 1 104 ? 13.517 7.333 -12.196 1.00 42.94 104 SER A N 1
ATOM 844 C CA . SER A 1 104 ? 12.745 6.560 -13.178 1.00 42.94 104 SER A CA 1
ATOM 845 C C . SER A 1 104 ? 12.737 5.059 -12.873 1.00 42.94 104 SER A C 1
ATOM 847 O O . SER A 1 104 ? 11.990 4.311 -13.504 1.00 42.94 104 SER A O 1
ATOM 849 N N . ARG A 1 105 ? 13.519 4.611 -11.876 1.00 42.75 105 ARG A N 1
ATOM 850 C CA . ARG A 1 105 ? 13.431 3.263 -11.311 1.00 42.75 105 ARG A CA 1
ATOM 851 C C . ARG A 1 105 ? 12.181 3.163 -10.444 1.00 42.75 105 ARG A C 1
ATOM 853 O O . ARG A 1 105 ? 12.210 3.362 -9.238 1.00 42.75 105 ARG A O 1
ATOM 860 N N . VAL A 1 106 ? 11.066 2.902 -11.116 1.00 43.94 106 VAL A N 1
ATOM 861 C CA . VAL A 1 106 ? 10.221 1.734 -10.854 1.00 43.94 106 VAL A CA 1
ATOM 862 C C . VAL A 1 106 ? 10.437 1.126 -9.458 1.00 43.94 106 VAL A C 1
ATOM 864 O O . VAL A 1 106 ? 11.172 0.158 -9.311 1.00 43.94 106 VAL A O 1
ATOM 867 N N . HIS A 1 107 ? 9.756 1.635 -8.431 1.00 44.12 107 HIS A N 1
ATOM 868 C CA . HIS A 1 107 ? 9.444 0.797 -7.273 1.00 44.12 107 HIS A CA 1
ATOM 869 C C . HIS A 1 107 ? 8.231 -0.063 -7.641 1.00 44.12 107 HIS A C 1
ATOM 871 O O . HIS A 1 107 ? 7.119 0.174 -7.168 1.00 44.12 107 HIS A O 1
ATOM 877 N N . LEU A 1 108 ? 8.445 -1.063 -8.507 1.00 49.91 108 LEU A N 1
ATOM 878 C CA . LEU A 1 108 ? 7.575 -2.249 -8.534 1.00 49.91 108 LEU A CA 1
ATOM 879 C C . LEU A 1 108 ? 7.645 -2.984 -7.183 1.00 49.91 108 LEU A C 1
ATOM 881 O O . LEU A 1 108 ? 6.722 -3.720 -6.845 1.00 49.91 108 LEU A O 1
ATOM 885 N N . ASP A 1 109 ? 8.676 -2.695 -6.385 1.00 57.38 109 ASP A N 1
ATOM 886 C CA . ASP A 1 109 ? 8.871 -3.180 -5.025 1.00 57.38 109 ASP A CA 1
ATOM 887 C C . ASP A 1 109 ? 7.801 -2.627 -4.082 1.00 57.38 109 ASP A C 1
ATOM 889 O O . ASP A 1 109 ? 7.810 -1.471 -3.639 1.00 57.38 109 ASP A O 1
ATOM 893 N N . GLY A 1 110 ? 6.824 -3.475 -3.796 1.00 67.50 110 GLY A N 1
ATOM 894 C CA . GLY A 1 110 ? 5.805 -3.204 -2.809 1.00 67.50 110 GLY A CA 1
ATOM 895 C C . GLY A 1 110 ? 4.875 -4.389 -2.614 1.00 67.50 110 GLY A C 1
ATOM 896 O O . GLY A 1 110 ? 4.670 -5.220 -3.497 1.00 67.50 110 GLY A O 1
ATOM 897 N N . PHE A 1 111 ? 4.288 -4.463 -1.430 1.00 77.12 111 PHE A N 1
ATOM 898 C CA . PHE A 1 111 ? 3.428 -5.560 -1.029 1.00 77.12 111 PHE A CA 1
ATOM 899 C C . PHE A 1 111 ? 1.974 -5.140 -1.172 1.00 77.12 111 PHE A C 1
ATOM 901 O O . PHE A 1 111 ? 1.523 -4.159 -0.574 1.00 77.12 111 PHE A O 1
ATOM 908 N N . SER A 1 112 ? 1.198 -5.902 -1.944 1.00 82.81 112 SER A N 1
ATOM 909 C CA . SER A 1 112 ? -0.250 -5.720 -1.916 1.00 82.81 112 SER A CA 1
ATOM 910 C C . SER A 1 112 ? -0.759 -6.054 -0.512 1.00 82.81 112 SER A C 1
ATOM 912 O O . SER A 1 112 ? -0.301 -7.009 0.120 1.00 82.81 112 SER A O 1
ATOM 914 N N . ARG A 1 113 ? -1.756 -5.308 -0.018 1.00 86.62 113 ARG A N 1
ATOM 915 C CA . ARG A 1 113 ? -2.361 -5.584 1.301 1.00 86.62 113 ARG A CA 1
ATOM 916 C C . ARG A 1 113 ? -2.821 -7.030 1.445 1.00 86.62 113 ARG A C 1
ATOM 918 O O . ARG A 1 113 ? -2.812 -7.573 2.543 1.00 86.62 113 ARG A O 1
ATOM 925 N N . HIS A 1 114 ? -3.304 -7.621 0.351 1.00 81.69 114 HIS A N 1
ATOM 926 C CA . HIS A 1 114 ? -3.774 -8.995 0.370 1.00 81.69 114 HIS A CA 1
ATOM 927 C C . HIS A 1 114 ? -2.619 -9.980 0.507 1.00 81.69 114 HIS A C 1
ATOM 929 O O . HIS A 1 114 ? -2.711 -10.848 1.369 1.00 81.69 114 HIS A O 1
ATOM 935 N N . ARG A 1 115 ? -1.567 -9.825 -0.303 1.00 75.06 115 ARG A N 1
ATOM 936 C CA . ARG A 1 115 ? -0.392 -10.695 -0.272 1.00 75.06 115 ARG A CA 1
ATOM 937 C C . ARG A 1 115 ? 0.304 -10.610 1.081 1.00 75.06 115 ARG A C 1
ATOM 939 O O . ARG A 1 115 ? 0.450 -11.631 1.729 1.00 75.06 115 ARG A O 1
ATOM 946 N N . LEU A 1 116 ? 0.539 -9.398 1.590 1.00 83.12 116 LEU A N 1
ATOM 947 C CA . LEU A 1 116 ? 1.132 -9.216 2.917 1.00 83.12 116 LEU A CA 1
ATOM 948 C C . LEU A 1 116 ? 0.287 -9.842 4.037 1.00 83.12 116 LEU A C 1
ATOM 950 O O . LEU A 1 116 ? 0.823 -10.421 4.975 1.00 83.12 116 LEU A O 1
ATOM 954 N N . ALA A 1 117 ? -1.042 -9.735 3.953 1.00 83.94 117 ALA A N 1
ATOM 955 C CA . ALA A 1 117 ? -1.927 -10.372 4.924 1.00 83.94 117 ALA A CA 1
ATOM 956 C C . ALA A 1 117 ? -1.830 -11.905 4.877 1.00 83.94 117 ALA A C 1
ATOM 958 O O . ALA A 1 117 ? -1.886 -12.540 5.926 1.00 83.94 117 ALA A O 1
ATOM 959 N N . VAL A 1 118 ? -1.689 -12.489 3.685 1.00 76.25 118 VAL A N 1
ATOM 960 C CA . VAL A 1 118 ? -1.496 -13.935 3.519 1.00 76.25 118 VAL A CA 1
ATOM 961 C C . VAL A 1 118 ? -0.131 -14.343 4.061 1.00 76.25 118 VAL A C 1
ATOM 963 O O . VAL A 1 118 ? -0.087 -15.179 4.953 1.00 76.25 118 VAL A O 1
ATOM 966 N N . ASP A 1 119 ? 0.946 -13.696 3.618 1.00 76.88 119 ASP A N 1
ATOM 967 C CA . ASP A 1 119 ? 2.318 -14.062 3.986 1.00 76.88 119 ASP A CA 1
ATOM 968 C C . ASP A 1 119 ? 2.542 -13.973 5.506 1.00 76.88 119 ASP A C 1
ATOM 970 O O . ASP A 1 119 ? 3.196 -14.832 6.089 1.00 76.88 119 ASP A O 1
ATOM 974 N N . LEU A 1 120 ? 1.937 -12.980 6.172 1.00 81.44 120 LEU A N 1
ATOM 975 C CA . LEU A 1 120 ? 2.042 -12.784 7.624 1.00 81.44 120 LEU A CA 1
ATOM 976 C C . LEU A 1 120 ? 0.951 -13.499 8.445 1.00 81.44 120 LEU A C 1
ATOM 978 O O . LEU A 1 120 ? 0.893 -13.319 9.663 1.00 81.44 120 LEU A O 1
ATOM 982 N N . HIS A 1 121 ? 0.057 -14.266 7.812 1.00 80.06 121 HIS A N 1
ATOM 983 C CA . HIS A 1 121 ? -1.109 -14.888 8.461 1.00 80.06 121 HIS A CA 1
ATOM 984 C C . HIS A 1 121 ? -1.973 -13.891 9.268 1.00 80.06 121 HIS A C 1
ATOM 986 O O . HIS A 1 121 ? -2.457 -14.178 10.367 1.00 80.06 121 HIS A O 1
ATOM 992 N N . LEU A 1 122 ? -2.187 -12.694 8.719 1.00 84.50 122 LEU A N 1
ATOM 993 C CA . LEU A 1 122 ? -2.956 -11.616 9.339 1.00 84.50 122 LEU A CA 1
ATOM 994 C C . LEU A 1 122 ? -4.323 -11.430 8.680 1.00 84.50 122 LEU A C 1
ATOM 996 O O . LEU A 1 122 ? -4.537 -11.663 7.491 1.00 84.50 122 LEU A O 1
ATOM 1000 N N . GLY A 1 123 ? -5.268 -10.887 9.445 1.00 81.94 123 GLY A N 1
ATOM 1001 C CA . GLY A 1 123 ? -6.525 -10.413 8.879 1.00 81.94 123 GLY A CA 1
ATOM 1002 C C . GLY A 1 123 ? -6.307 -9.198 7.969 1.00 81.94 123 GLY A C 1
ATOM 1003 O O . GLY A 1 123 ? -5.596 -8.258 8.326 1.00 81.94 123 GLY A O 1
ATOM 1004 N N . LYS A 1 124 ? -7.019 -9.128 6.833 1.00 84.56 124 LYS A N 1
ATOM 1005 C CA . LYS A 1 124 ? -6.964 -7.960 5.922 1.00 84.56 124 LYS A CA 1
ATOM 1006 C C . LYS A 1 124 ? -7.362 -6.635 6.602 1.00 84.56 124 LYS A C 1
ATOM 1008 O O . LYS A 1 124 ? -7.040 -5.564 6.091 1.00 84.56 124 LYS A O 1
ATOM 1013 N N . LYS A 1 125 ? -8.119 -6.698 7.706 1.00 85.56 125 LYS A N 1
ATOM 1014 C CA . LYS A 1 125 ? -8.482 -5.541 8.545 1.00 85.56 125 LYS A CA 1
ATOM 1015 C C . LYS A 1 125 ? -7.312 -5.072 9.417 1.00 85.56 125 LYS A C 1
ATOM 1017 O O . LYS A 1 125 ? -7.188 -3.877 9.638 1.00 85.56 125 LYS A O 1
ATOM 1022 N N . THR A 1 126 ? -6.445 -5.982 9.858 1.00 87.31 126 THR A N 1
ATOM 1023 C CA . THR A 1 126 ? -5.251 -5.663 10.654 1.00 87.31 126 THR A CA 1
ATOM 1024 C C . THR A 1 126 ? -4.249 -4.869 9.827 1.00 87.31 126 THR A C 1
ATOM 1026 O O . THR A 1 126 ? -3.864 -3.781 10.229 1.00 87.31 126 THR A O 1
ATOM 1029 N N . VAL A 1 127 ? -3.933 -5.337 8.614 1.00 87.56 127 VAL A N 1
ATOM 1030 C CA . VAL A 1 127 ? -3.045 -4.604 7.693 1.00 87.56 127 VAL A CA 1
ATOM 1031 C C . VAL A 1 127 ? -3.626 -3.229 7.340 1.00 87.56 127 VAL A C 1
ATOM 1033 O O . VAL A 1 127 ? -2.908 -2.237 7.317 1.00 87.56 127 VAL A O 1
ATOM 1036 N N . GLN A 1 128 ? -4.946 -3.140 7.121 1.00 89.06 128 GLN A N 1
ATOM 1037 C CA . GLN A 1 128 ? -5.612 -1.853 6.893 1.00 89.06 128 GLN A CA 1
ATOM 1038 C C . GLN A 1 128 ? -5.477 -0.913 8.095 1.00 89.06 128 GLN A C 1
ATOM 1040 O O . GLN A 1 128 ? -5.259 0.280 7.913 1.00 89.06 128 GLN A O 1
ATOM 1045 N N . ARG A 1 129 ? -5.616 -1.442 9.311 1.00 89.19 129 ARG A N 1
ATOM 1046 C CA . ARG A 1 129 ? -5.478 -0.664 10.538 1.00 89.19 129 ARG A CA 1
ATOM 1047 C C . ARG A 1 129 ? -4.065 -0.111 10.681 1.00 89.19 129 ARG A C 1
ATOM 1049 O O . ARG A 1 129 ? -3.935 1.078 10.919 1.00 89.19 129 ARG A O 1
ATOM 1056 N N . TRP A 1 130 ? -3.038 -0.921 10.434 1.00 89.94 130 TRP A N 1
ATOM 1057 C CA . TRP A 1 130 ? -1.646 -0.464 10.464 1.00 89.94 130 TRP A CA 1
ATOM 1058 C C . TRP A 1 130 ? -1.370 0.665 9.468 1.00 89.94 130 TRP A C 1
ATOM 1060 O O . TRP A 1 130 ? -0.645 1.600 9.793 1.00 89.94 130 TRP A O 1
ATOM 1070 N N . ILE A 1 131 ? -1.998 0.632 8.289 1.00 89.62 131 ILE A N 1
ATOM 1071 C CA . ILE A 1 131 ? -1.933 1.742 7.327 1.00 89.62 131 ILE A CA 1
ATOM 1072 C C . ILE A 1 131 ? -2.591 3.006 7.897 1.00 89.62 131 ILE A C 1
ATOM 1074 O O . ILE A 1 131 ? -2.029 4.094 7.821 1.00 89.62 131 ILE A O 1
ATOM 1078 N N . VAL A 1 132 ? -3.783 2.874 8.485 1.00 88.31 132 VAL A N 1
ATOM 1079 C CA . VAL A 1 132 ? -4.539 4.007 9.050 1.00 88.31 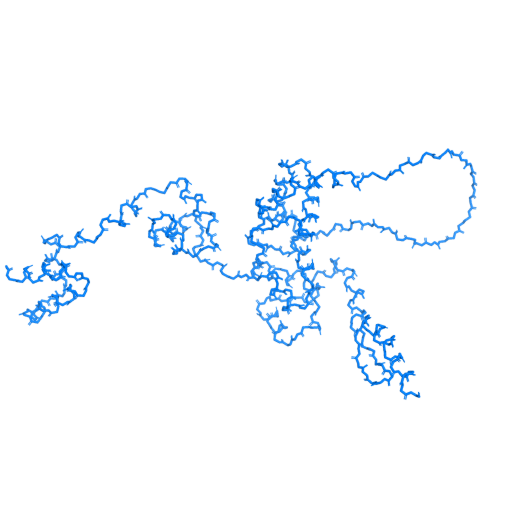132 VAL A CA 1
ATOM 1080 C C . VAL A 1 132 ? -3.843 4.621 10.270 1.00 88.31 132 VAL A C 1
ATOM 1082 O O . VAL A 1 132 ? -3.834 5.841 10.432 1.00 88.31 132 VAL A O 1
ATOM 1085 N N . GLU A 1 133 ? -3.231 3.785 11.104 1.00 86.62 133 GLU A N 1
ATOM 1086 C CA . GLU A 1 133 ? -2.436 4.186 12.269 1.00 86.62 133 GLU A CA 1
ATOM 1087 C C . GLU A 1 133 ? -1.088 4.808 11.869 1.00 86.62 133 GLU A C 1
ATOM 1089 O O . GLU A 1 133 ? -0.436 5.430 12.700 1.00 86.62 133 GLU A O 1
ATOM 1094 N N . GLY A 1 134 ? -0.689 4.706 10.596 1.00 85.31 134 GLY A N 1
ATOM 1095 C CA . GLY A 1 134 ? 0.580 5.240 10.096 1.00 85.31 134 GLY A CA 1
ATOM 1096 C C . GLY A 1 134 ? 1.789 4.351 10.389 1.00 85.31 134 GLY A C 1
ATOM 1097 O O . GLY A 1 134 ? 2.917 4.786 10.195 1.00 85.31 134 GLY A O 1
ATOM 1098 N N . LEU A 1 135 ? 1.565 3.106 10.819 1.00 87.50 135 LEU A N 1
ATOM 1099 C CA . LEU A 1 135 ? 2.617 2.103 11.006 1.00 87.50 135 LEU A CA 1
ATOM 1100 C C . LEU A 1 135 ? 3.128 1.562 9.662 1.00 87.50 135 LEU A C 1
ATOM 1102 O O . LEU A 1 135 ? 4.268 1.114 9.563 1.00 87.50 135 LEU A O 1
ATOM 1106 N N . LEU A 1 136 ? 2.275 1.589 8.632 1.00 89.25 136 LEU A N 1
ATOM 1107 C CA . LEU A 1 136 ? 2.618 1.227 7.259 1.00 89.25 136 LEU A CA 1
ATOM 1108 C C . LEU A 1 136 ? 2.283 2.365 6.290 1.00 89.25 136 LEU A C 1
ATOM 1110 O O . LEU A 1 136 ? 1.138 2.803 6.189 1.00 89.25 136 LEU A O 1
ATOM 1114 N N . GLU A 1 137 ? 3.275 2.788 5.519 1.00 88.75 137 GLU A N 1
ATOM 1115 C CA . GLU A 1 137 ? 3.150 3.758 4.441 1.00 88.75 137 GLU A CA 1
ATOM 1116 C C . GLU A 1 137 ? 2.799 3.065 3.123 1.00 88.75 137 GLU A C 1
ATOM 1118 O O . GLU A 1 137 ? 3.449 2.112 2.668 1.00 88.75 137 GLU A O 1
ATOM 1123 N N . VAL A 1 138 ? 1.760 3.598 2.487 1.00 86.94 138 VAL A N 1
ATOM 1124 C CA . VAL A 1 138 ? 1.281 3.158 1.177 1.00 86.94 138 VAL A CA 1
ATOM 1125 C C . VAL A 1 138 ? 1.845 4.032 0.065 1.00 86.94 138 VAL A C 1
ATOM 1127 O O . VAL A 1 138 ? 2.158 5.208 0.273 1.00 86.94 138 VAL A O 1
ATOM 1130 N N . ARG A 1 139 ? 1.947 3.463 -1.138 1.00 80.69 139 ARG A N 1
ATOM 1131 C CA . ARG A 1 139 ? 2.461 4.132 -2.336 1.00 80.69 139 ARG A CA 1
ATOM 1132 C C . ARG A 1 139 ? 1.589 5.307 -2.760 1.00 80.69 139 ARG A C 1
ATOM 1134 O O . ARG A 1 139 ? 2.152 6.336 -3.129 1.00 80.69 139 ARG A O 1
ATOM 1141 N N . ASP A 1 140 ? 0.268 5.210 -2.629 1.00 81.81 140 ASP A N 1
ATOM 1142 C CA . ASP A 1 140 ? -0.635 6.336 -2.853 1.00 81.81 140 ASP A CA 1
ATOM 1143 C C . ASP A 1 140 ? -1.763 6.398 -1.814 1.00 81.81 140 ASP A C 1
ATOM 1145 O O . ASP A 1 140 ? -2.727 5.625 -1.879 1.00 81.81 140 ASP A O 1
ATOM 1149 N N . PRO A 1 141 ? -1.677 7.328 -0.851 1.00 86.44 141 PRO A N 1
ATOM 1150 C CA . PRO A 1 141 ? -2.713 7.498 0.151 1.00 86.44 141 PRO A CA 1
ATOM 1151 C C . PRO A 1 141 ? -3.903 8.328 -0.345 1.00 86.44 141 PRO A C 1
ATOM 1153 O O . PRO A 1 141 ? -4.837 8.528 0.433 1.00 86.44 141 PRO A O 1
ATOM 1156 N N . ARG A 1 142 ? -3.900 8.830 -1.590 1.00 88.12 142 ARG A N 1
ATOM 1157 C CA . ARG A 1 142 ? -5.022 9.612 -2.125 1.00 88.12 142 ARG A CA 1
ATOM 1158 C C . ARG A 1 142 ? -6.300 8.785 -2.109 1.00 88.12 142 ARG A C 1
ATOM 1160 O O . ARG A 1 142 ? -6.293 7.590 -2.400 1.00 88.12 142 ARG A O 1
ATOM 1167 N N . ILE A 1 143 ? -7.407 9.430 -1.769 1.00 89.50 143 ILE A N 1
ATOM 1168 C CA . ILE A 1 143 ? -8.720 8.793 -1.753 1.00 89.50 143 ILE A CA 1
ATOM 1169 C C . ILE A 1 143 ? -9.280 8.819 -3.177 1.00 89.50 143 ILE A C 1
ATOM 1171 O O . ILE A 1 143 ? -9.245 9.844 -3.853 1.00 89.50 143 ILE A O 1
ATOM 1175 N N . THR A 1 144 ? -9.777 7.676 -3.644 1.00 86.75 144 THR A N 1
ATOM 1176 C CA . THR A 1 144 ? -10.384 7.545 -4.975 1.00 86.75 144 THR A CA 1
ATOM 1177 C C . THR A 1 144 ? -11.638 8.406 -5.086 1.00 86.75 144 THR A C 1
ATOM 1179 O O . THR A 1 144 ? -12.485 8.390 -4.180 1.00 86.75 144 THR A O 1
ATOM 1182 N N . ARG A 1 145 ? -11.781 9.108 -6.216 1.00 84.56 145 ARG A N 1
ATOM 1183 C CA . ARG A 1 145 ? -12.939 9.964 -6.502 1.00 84.56 145 ARG A CA 1
ATOM 1184 C C . ARG A 1 145 ? -14.239 9.167 -6.434 1.00 84.56 145 ARG A C 1
ATOM 1186 O O . ARG A 1 145 ? -15.184 9.585 -5.785 1.00 84.56 145 ARG A O 1
ATOM 1193 N N . GLU A 1 146 ? -14.237 7.943 -6.951 1.00 84.69 146 GLU A N 1
ATOM 1194 C CA . GLU A 1 146 ? -15.404 7.060 -6.958 1.00 84.69 146 GLU A CA 1
ATOM 1195 C C . GLU A 1 146 ? -15.861 6.673 -5.542 1.00 84.69 146 GLU A C 1
ATOM 1197 O O . GLU A 1 146 ? -17.027 6.346 -5.319 1.00 84.69 146 GLU A O 1
ATOM 1202 N N . SER A 1 147 ? -14.950 6.617 -4.564 1.00 88.19 147 SER A N 1
ATOM 1203 C CA . SER A 1 147 ? -15.333 6.363 -3.169 1.00 88.19 147 SER A CA 1
ATOM 1204 C C . SER A 1 147 ? -15.883 7.602 -2.468 1.00 88.19 147 SER A C 1
ATOM 1206 O O . SER A 1 147 ? -16.793 7.460 -1.658 1.00 88.19 147 SER A O 1
ATOM 1208 N N . LEU A 1 148 ? -15.389 8.792 -2.821 1.00 86.69 148 LEU A N 1
ATOM 1209 C CA . LEU A 1 148 ? -15.919 10.062 -2.322 1.00 86.69 148 LEU A CA 1
ATOM 1210 C C . LEU A 1 148 ? -17.310 10.337 -2.896 1.00 86.69 148 LEU A C 1
ATOM 1212 O O . LEU A 1 148 ? -18.234 10.580 -2.130 1.00 86.69 148 LEU A O 1
ATOM 1216 N N . ASP A 1 149 ? -17.491 10.172 -4.207 1.00 86.19 149 ASP A N 1
ATOM 1217 C CA . ASP A 1 149 ? -18.781 10.383 -4.873 1.00 86.19 149 ASP A CA 1
ATOM 1218 C C . ASP A 1 149 ? -19.858 9.429 -4.334 1.00 86.19 149 ASP A C 1
ATOM 1220 O O . ASP A 1 149 ? -21.017 9.803 -4.169 1.00 86.19 149 ASP A O 1
ATOM 1224 N N . ARG A 1 150 ? -19.493 8.174 -4.033 1.00 87.31 150 ARG A N 1
ATOM 1225 C CA . ARG A 1 150 ? -20.415 7.225 -3.384 1.00 87.31 150 ARG A CA 1
ATOM 1226 C C . ARG A 1 150 ? -20.772 7.645 -1.967 1.00 87.31 150 ARG A C 1
ATOM 1228 O O . ARG A 1 150 ? -21.915 7.458 -1.562 1.00 87.31 150 ARG A O 1
ATOM 1235 N N . LEU A 1 151 ? -19.803 8.163 -1.216 1.00 85.50 151 LEU A N 1
ATOM 1236 C CA . LEU A 1 151 ? -20.035 8.620 0.146 1.00 85.50 151 LEU A CA 1
ATOM 1237 C C . LEU A 1 151 ? -20.999 9.812 0.160 1.00 85.50 151 LEU A C 1
ATOM 1239 O O . LEU A 1 151 ? -21.952 9.797 0.937 1.00 85.50 151 LEU A O 1
ATOM 1243 N N . ASP A 1 152 ? -20.795 10.774 -0.737 1.00 82.00 152 ASP A N 1
ATOM 1244 C CA . ASP A 1 152 ? -21.657 11.946 -0.902 1.00 82.00 152 ASP A CA 1
ATOM 1245 C C . ASP A 1 152 ? -23.098 11.543 -1.262 1.00 82.00 152 ASP A C 1
ATOM 1247 O O . ASP A 1 152 ? -24.043 11.846 -0.534 1.00 82.00 152 ASP A O 1
ATOM 1251 N N . LYS A 1 153 ? -23.256 10.693 -2.286 1.00 82.19 153 LYS A N 1
ATOM 1252 C CA . LYS A 1 153 ? -24.565 10.157 -2.708 1.00 82.19 153 LYS A CA 1
ATOM 1253 C C . LYS A 1 153 ? -25.290 9.354 -1.626 1.00 82.19 153 LYS A C 1
ATOM 1255 O O . LYS A 1 153 ? -26.510 9.253 -1.658 1.00 82.19 153 LYS A O 1
ATOM 1260 N N . SER A 1 154 ? -24.557 8.754 -0.690 1.00 76.06 154 SER A N 1
ATOM 1261 C CA . SER A 1 154 ? -25.137 7.934 0.381 1.00 76.06 154 SER A CA 1
ATOM 1262 C C . SER A 1 154 ? -25.645 8.737 1.586 1.00 76.06 154 SER A C 1
ATOM 1264 O O . SER A 1 154 ? -26.205 8.143 2.502 1.00 76.06 154 SER A O 1
ATOM 1266 N N . GLY A 1 155 ? -25.410 10.057 1.649 1.00 64.75 155 GLY A N 1
ATOM 1267 C CA . GLY A 1 155 ? -25.793 10.895 2.798 1.00 64.75 155 GLY A CA 1
ATOM 1268 C C . GLY A 1 155 ? -25.076 10.546 4.116 1.00 64.75 155 GLY A C 1
ATOM 1269 O O . GLY A 1 155 ? -25.348 11.137 5.163 1.00 64.75 155 GLY A O 1
ATOM 1270 N N . CYS A 1 156 ? -24.123 9.609 4.085 1.00 61.69 156 CYS A N 1
ATOM 1271 C CA . CYS A 1 156 ? -23.480 9.029 5.264 1.00 61.69 156 CYS A CA 1
ATOM 1272 C C . CYS A 1 156 ? -22.554 10.018 6.008 1.00 61.69 156 CYS A C 1
ATOM 1274 O O . CYS A 1 156 ? -22.131 9.740 7.132 1.00 61.69 156 CYS A O 1
ATOM 1276 N N . PHE A 1 157 ? -22.274 11.187 5.417 1.00 59.03 157 PHE A N 1
ATOM 1277 C CA . PHE A 1 157 ? -21.566 12.292 6.073 1.00 59.03 157 PHE A CA 1
ATOM 1278 C C . PHE A 1 157 ? -22.288 12.790 7.330 1.00 59.03 157 PHE A C 1
ATOM 1280 O O . PHE A 1 157 ? -21.640 12.995 8.356 1.00 59.03 157 PHE A O 1
ATOM 1287 N N . ARG A 1 158 ? -23.621 12.933 7.286 1.00 54.44 158 ARG A N 1
ATOM 1288 C CA . ARG A 1 158 ? -24.404 13.472 8.413 1.00 54.44 158 ARG A CA 1
ATOM 1289 C C . ARG A 1 158 ? -24.485 12.506 9.596 1.00 54.44 158 ARG A C 1
ATOM 1291 O O . ARG A 1 158 ? -24.365 12.928 10.740 1.00 54.44 158 ARG A O 1
ATOM 1298 N N . ALA A 1 159 ? -24.592 11.203 9.334 1.00 50.25 159 ALA A N 1
ATOM 1299 C CA . ALA A 1 159 ? -24.634 10.181 10.384 1.00 50.25 159 ALA A CA 1
ATOM 1300 C C . ALA A 1 159 ? -23.304 10.051 11.153 1.00 50.25 159 ALA A C 1
ATOM 1302 O O . ALA A 1 159 ? -23.299 9.704 12.330 1.00 50.25 159 ALA A O 1
ATOM 1303 N N . ALA A 1 160 ? -22.169 10.348 10.510 1.00 50.84 160 ALA A N 1
ATOM 1304 C CA . ALA A 1 160 ? -20.852 10.287 11.144 1.00 50.84 160 ALA A CA 1
ATOM 1305 C C . ALA A 1 160 ? -20.513 11.523 12.003 1.00 50.84 160 ALA A C 1
ATOM 1307 O O . ALA A 1 160 ? -19.584 11.436 12.808 1.00 50.84 160 ALA A O 1
ATOM 1308 N N . GLN A 1 161 ? -21.235 12.639 11.823 1.00 52.44 161 GLN A N 1
ATOM 1309 C CA . GLN A 1 161 ? -21.093 13.877 12.606 1.00 52.44 161 GLN A CA 1
ATOM 1310 C C . GLN A 1 161 ? -21.905 13.850 13.915 1.00 52.44 161 GLN A C 1
ATOM 1312 O O . GLN A 1 161 ? -21.476 14.433 14.900 1.00 52.44 161 GLN A O 1
ATOM 1317 N N . LEU A 1 162 ? -23.037 13.138 13.952 1.00 48.91 162 LEU A N 1
ATOM 1318 C CA . LEU A 1 162 ? -23.958 13.069 15.103 1.00 48.91 162 LEU A CA 1
ATOM 1319 C C . LEU A 1 162 ? -23.627 11.963 16.129 1.00 48.91 162 LEU A C 1
ATOM 1321 O O . LEU A 1 162 ? -24.410 11.706 17.036 1.00 48.91 162 LEU A O 1
ATOM 1325 N N . GLY A 1 163 ? -22.490 11.279 15.981 1.00 45.62 163 GLY A N 1
ATOM 1326 C CA . GLY A 1 163 ? -22.123 10.117 16.800 1.00 45.62 163 GLY A CA 1
ATOM 1327 C C . GLY A 1 163 ? -21.381 10.406 18.111 1.00 45.62 163 GLY A C 1
ATOM 1328 O O . GLY A 1 163 ? -21.018 9.445 18.780 1.00 45.62 163 GLY A O 1
ATOM 1329 N N . ASP A 1 164 ? -21.145 11.672 18.468 1.00 44.28 164 ASP A N 1
ATOM 1330 C CA . ASP A 1 164 ? -20.460 12.082 19.706 1.00 44.28 164 ASP A CA 1
ATOM 1331 C C . ASP A 1 164 ? -21.283 13.155 20.449 1.00 44.28 164 ASP A C 1
ATOM 1333 O O . ASP A 1 164 ? -20.930 14.327 20.472 1.00 44.28 164 ASP A O 1
ATOM 1337 N N . GLU A 1 165 ? -22.400 12.759 21.061 1.00 30.05 165 GLU A N 1
ATOM 1338 C CA . GLU A 1 165 ? -23.051 13.518 22.142 1.00 30.05 165 GLU A CA 1
ATOM 1339 C C . GLU A 1 165 ? -23.561 12.497 23.176 1.00 30.05 165 GLU A C 1
ATOM 1341 O O . GLU A 1 165 ? -24.524 11.771 22.904 1.00 30.05 165 GLU A O 1
ATOM 1346 N N . PRO A 1 166 ? -22.909 12.342 24.345 1.00 37.06 166 PRO A N 1
ATOM 1347 C CA . PRO A 1 166 ? -23.493 11.574 25.428 1.00 37.06 166 PRO A CA 1
ATOM 1348 C C . PRO A 1 166 ? -24.661 12.386 25.987 1.00 37.06 166 PRO A C 1
ATOM 1350 O O . PRO A 1 166 ? -24.457 13.400 26.652 1.00 37.06 166 PRO A O 1
ATOM 1353 N N . ALA A 1 167 ? -25.879 11.920 25.712 1.00 31.66 167 ALA A N 1
ATOM 1354 C CA . ALA A 1 167 ? -27.112 12.471 26.252 1.00 31.66 167 ALA A CA 1
ATOM 1355 C C . ALA A 1 167 ? -26.980 12.715 27.767 1.00 31.66 167 ALA A C 1
ATOM 1357 O O . ALA A 1 167 ? -27.000 11.785 28.575 1.00 31.66 167 ALA A O 1
ATOM 1358 N N . ARG A 1 168 ? -26.838 13.986 28.154 1.00 34.81 168 ARG A N 1
ATOM 1359 C CA . ARG A 1 168 ? -26.981 14.425 29.541 1.00 34.81 168 ARG A CA 1
ATOM 1360 C C . ARG A 1 168 ? -28.459 14.358 29.898 1.00 34.81 168 ARG A C 1
ATOM 1362 O O . ARG A 1 168 ? -29.226 15.251 29.550 1.00 34.81 168 ARG A O 1
ATOM 1369 N N . THR A 1 169 ? -28.860 13.324 30.623 1.00 36.81 169 THR A N 1
ATOM 1370 C CA . THR A 1 169 ? -30.095 13.380 31.409 1.00 36.81 169 THR A CA 1
ATOM 1371 C C . THR A 1 169 ? -29.861 14.223 32.668 1.00 36.81 169 THR A C 1
ATOM 1373 O O . THR A 1 169 ? -28.864 14.001 33.361 1.00 36.81 169 THR A O 1
ATOM 1376 N N . PRO A 1 170 ? -30.749 15.178 32.996 1.00 35.03 170 PRO A N 1
ATOM 1377 C CA . PRO A 1 170 ? -30.632 15.992 34.196 1.00 35.03 170 PRO A CA 1
ATOM 1378 C C . PRO A 1 170 ? -31.190 15.218 35.395 1.00 35.03 170 PRO A C 1
ATOM 1380 O O . PRO A 1 170 ? -32.368 14.867 35.410 1.00 35.03 170 PRO A O 1
ATOM 1383 N N . VAL A 1 171 ? -30.373 14.981 36.423 1.00 33.69 171 VAL A N 1
ATOM 1384 C CA . VAL A 1 171 ? -30.857 14.511 37.730 1.00 33.69 171 VAL A CA 1
ATOM 1385 C C . VAL A 1 171 ? -30.322 15.441 38.816 1.00 33.69 171 VAL A C 1
ATOM 1387 O O . VAL A 1 171 ? -29.129 15.732 38.879 1.00 33.69 171 VAL A O 1
ATOM 1390 N N . LYS A 1 172 ? -31.268 15.963 39.601 1.00 31.31 172 LYS A N 1
ATOM 1391 C CA . LYS A 1 172 ? -31.114 16.890 40.731 1.00 31.31 172 LYS A CA 1
ATOM 1392 C C . LYS A 1 172 ? -30.376 16.242 41.919 1.00 31.31 172 LYS A C 1
ATOM 1394 O O . LYS A 1 172 ? -30.295 15.017 41.973 1.00 31.31 172 LYS A O 1
ATOM 1399 N N . PRO A 1 173 ? -29.834 17.051 42.849 1.00 37.16 173 PRO A N 1
ATOM 1400 C CA . PRO A 1 173 ? -28.915 16.579 43.874 1.00 37.16 173 PRO A CA 1
ATOM 1401 C C . PRO A 1 173 ? -29.675 16.041 45.085 1.00 37.16 173 PRO A C 1
ATOM 1403 O O . PRO A 1 173 ? -30.672 16.639 45.474 1.00 37.16 173 PRO A O 1
ATOM 1406 N N . ASP A 1 174 ? -29.152 14.997 45.730 1.00 29.69 174 ASP A N 1
ATOM 1407 C CA . ASP A 1 174 ? -29.299 14.890 47.178 1.00 29.69 174 ASP A CA 1
ATOM 1408 C C . ASP A 1 174 ? -28.152 14.149 47.877 1.00 29.69 174 ASP A C 1
ATOM 1410 O O . ASP A 1 174 ? -27.378 13.399 47.285 1.00 29.69 174 ASP A O 1
ATOM 1414 N N . ARG A 1 175 ? -28.049 14.515 49.152 1.00 32.94 175 ARG A N 1
ATOM 1415 C CA . ARG A 1 175 ? -26.973 14.419 50.143 1.00 32.94 175 ARG A CA 1
ATOM 1416 C C . ARG A 1 175 ? -26.517 13.012 50.584 1.00 32.94 175 ARG A C 1
ATOM 1418 O O . ARG A 1 175 ? -27.330 12.136 50.835 1.00 32.94 175 ARG A O 1
ATOM 1425 N N . ASN A 1 176 ? -25.219 12.976 50.912 1.00 30.38 176 ASN A N 1
ATOM 1426 C CA . ASN A 1 176 ? -24.548 12.334 52.059 1.00 30.38 176 ASN A CA 1
ATOM 1427 C C . ASN A 1 176 ? -24.214 10.821 52.104 1.00 30.38 176 ASN A C 1
ATOM 1429 O O . ASN A 1 176 ? -25.076 9.953 52.096 1.00 30.38 176 ASN A O 1
ATOM 1433 N N . SER A 1 177 ? -22.915 10.624 52.387 1.00 29.81 177 SER A N 1
ATOM 1434 C CA . SER A 1 177 ? -22.261 9.651 53.284 1.00 29.81 177 SER A CA 1
ATOM 1435 C C . SER A 1 177 ? -21.828 8.262 52.782 1.00 29.81 177 SER A C 1
ATOM 1437 O O . SER A 1 177 ? -22.618 7.344 52.633 1.00 29.81 177 SER A O 1
ATOM 1439 N N . GLU A 1 178 ? -20.498 8.173 52.620 1.00 27.06 178 GLU A N 1
ATOM 1440 C CA . GLU A 1 178 ? -19.545 7.207 53.210 1.00 27.06 178 GLU A CA 1
ATOM 1441 C C . GLU A 1 178 ? -19.775 5.689 53.094 1.00 27.06 178 GLU A C 1
ATOM 1443 O O . GLU A 1 178 ? -20.766 5.135 53.552 1.00 27.06 178 GLU A O 1
ATOM 1448 N N . GLY A 1 179 ? -18.735 4.994 52.614 1.00 27.27 179 GLY A N 1
ATOM 1449 C CA . GLY A 1 179 ? -18.570 3.546 52.773 1.00 27.27 179 GLY A CA 1
ATOM 1450 C C . GLY A 1 179 ? -17.903 2.899 51.564 1.00 27.27 179 GLY A C 1
ATOM 1451 O O . GLY A 1 179 ? -18.549 2.645 50.555 1.00 27.27 179 GLY A O 1
ATOM 1452 N N . GLY A 1 180 ? -16.592 2.664 51.643 1.00 27.56 180 GLY A N 1
ATOM 1453 C CA . GLY A 1 180 ? -15.806 2.089 50.552 1.00 27.56 180 GLY A CA 1
ATOM 1454 C C . GLY A 1 180 ? -16.122 0.622 50.244 1.00 27.56 180 GLY A C 1
ATOM 1455 O O . GLY A 1 180 ? -16.606 -0.107 51.096 1.00 27.56 180 GLY A O 1
ATOM 14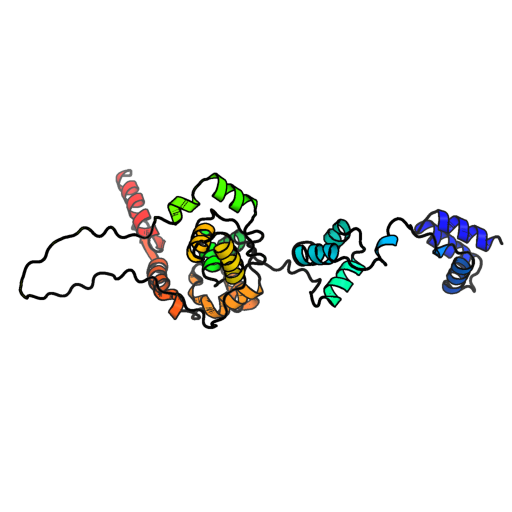56 N N . VAL A 1 181 ? -15.779 0.199 49.025 1.00 27.28 181 VAL A N 1
ATOM 1457 C CA . VAL A 1 181 ? -15.101 -1.068 48.698 1.00 27.28 181 VAL A CA 1
ATOM 1458 C C . VAL A 1 181 ? -14.674 -0.998 47.228 1.00 27.28 181 VAL A C 1
ATOM 1460 O O . VAL A 1 181 ? -15.444 -0.685 46.321 1.00 27.28 181 VAL A O 1
ATOM 1463 N N . SER A 1 182 ? -13.390 -1.253 47.019 1.00 28.41 182 SER A N 1
ATOM 1464 C CA . SER A 1 182 ? -12.670 -1.183 45.756 1.00 28.41 182 SER A CA 1
ATOM 1465 C C . SER A 1 182 ? -13.218 -2.147 44.699 1.00 28.41 182 SER A C 1
ATOM 1467 O O . SER A 1 182 ? -13.252 -3.355 44.906 1.00 28.41 182 SER A O 1
ATOM 1469 N N . THR A 1 183 ? -13.540 -1.625 43.515 1.00 30.72 183 THR A N 1
ATOM 1470 C CA . THR A 1 183 ? -13.604 -2.390 42.258 1.00 30.72 183 THR A CA 1
ATOM 1471 C C . THR A 1 183 ? -13.005 -1.513 41.154 1.00 30.72 183 THR A C 1
ATOM 1473 O O . THR A 1 183 ? -13.587 -0.469 40.861 1.00 30.72 183 THR A O 1
ATOM 1476 N N . PRO A 1 184 ? -11.868 -1.847 40.511 1.00 31.98 184 PRO A N 1
ATOM 1477 C CA . PRO A 1 184 ? -11.406 -1.063 39.377 1.00 31.98 184 PRO A CA 1
ATOM 1478 C C . PRO A 1 184 ? -12.127 -1.539 38.114 1.00 31.98 184 PRO A C 1
ATOM 1480 O O . PRO A 1 184 ? -11.732 -2.504 37.459 1.00 31.98 184 PRO A O 1
ATOM 1483 N N . GLY A 1 185 ? -13.214 -0.839 37.792 1.00 24.33 185 GLY A N 1
ATOM 1484 C CA . GLY A 1 185 ? -13.839 -0.852 36.477 1.00 24.33 185 GLY A CA 1
ATOM 1485 C C . GLY A 1 185 ? -12.928 -0.216 35.422 1.00 24.33 185 GLY A C 1
ATOM 1486 O O . GLY A 1 185 ? -12.230 0.764 35.674 1.00 24.33 185 GLY A O 1
ATOM 1487 N N . ASN A 1 186 ? -12.942 -0.808 34.230 1.00 33.50 186 ASN A N 1
ATOM 1488 C CA . ASN A 1 186 ? -12.248 -0.350 33.028 1.00 33.50 186 ASN A CA 1
ATOM 1489 C C . ASN A 1 186 ? -12.458 1.146 32.738 1.00 33.50 186 ASN A C 1
ATOM 1491 O O . ASN A 1 186 ? -13.605 1.555 32.548 1.00 33.50 186 ASN A O 1
ATOM 1495 N N . PRO A 1 187 ? -11.392 1.924 32.483 1.00 30.52 187 PRO A N 1
ATOM 1496 C CA . PRO A 1 187 ? -11.519 3.137 31.704 1.00 30.52 187 PRO A CA 1
ATOM 1497 C C . PRO A 1 187 ? -11.201 2.830 30.235 1.00 30.52 187 PRO A C 1
ATOM 1499 O O . PRO A 1 187 ? -10.102 2.409 29.859 1.00 30.52 187 PRO A O 1
ATOM 1502 N N . SER A 1 188 ? -12.204 3.050 29.387 1.00 34.00 188 SER A N 1
ATOM 1503 C CA . SER A 1 188 ? -12.073 3.116 27.935 1.00 34.00 188 SER A CA 1
ATOM 1504 C C . SER A 1 188 ? -11.261 4.367 27.578 1.00 34.00 188 SER A C 1
ATOM 1506 O O . SER A 1 188 ? -11.806 5.417 27.259 1.00 34.00 188 SER A O 1
ATOM 1508 N N . VAL A 1 189 ? -9.936 4.281 27.704 1.00 28.28 189 VAL A N 1
ATOM 1509 C CA . VAL A 1 189 ? -9.012 5.339 27.283 1.00 28.28 189 VAL A CA 1
ATOM 1510 C C . VAL A 1 189 ? -8.571 5.026 25.863 1.00 28.28 189 VAL A C 1
ATOM 1512 O O . VAL A 1 189 ? -7.924 4.009 25.605 1.00 28.28 189 VAL A O 1
ATOM 1515 N N . ALA A 1 190 ? -8.928 5.902 24.926 1.00 33.22 190 ALA A N 1
ATOM 1516 C CA . ALA A 1 190 ? -8.356 5.925 23.590 1.00 33.22 190 ALA A CA 1
ATOM 1517 C C . ALA A 1 190 ? -6.844 6.184 23.707 1.00 33.22 190 ALA A C 1
ATOM 1519 O O . ALA A 1 190 ? -6.387 7.321 23.807 1.00 33.22 190 ALA A O 1
ATOM 1520 N N . THR A 1 191 ? -6.059 5.109 23.759 1.00 31.48 191 THR A N 1
ATOM 1521 C CA . THR A 1 191 ? -4.602 5.183 23.824 1.00 31.48 191 THR A CA 1
ATOM 1522 C C . THR A 1 191 ? -4.092 5.703 22.483 1.00 31.48 191 THR A C 1
ATOM 1524 O O . THR A 1 191 ? -4.102 4.984 21.483 1.00 31.48 191 THR A O 1
ATOM 1527 N N . LYS A 1 192 ? -3.674 6.973 22.449 1.00 36.94 192 LYS A N 1
ATOM 1528 C CA . LYS A 1 192 ? -2.880 7.534 21.353 1.00 36.94 192 LYS A CA 1
ATOM 1529 C C . LYS A 1 192 ? -1.601 6.699 21.239 1.00 36.94 192 LYS A C 1
ATOM 1531 O O . LYS A 1 192 ? -0.758 6.740 22.130 1.00 36.94 192 LYS A O 1
ATOM 1536 N N . LEU A 1 193 ? -1.482 5.911 20.168 1.00 42.53 193 LEU A N 1
ATOM 1537 C CA . LEU A 1 193 ? -0.217 5.289 19.787 1.00 42.53 193 LEU A CA 1
ATOM 1538 C C . LEU A 1 193 ? 0.717 6.401 19.301 1.00 42.53 193 LEU A C 1
ATOM 1540 O O . LEU A 1 193 ? 0.579 6.901 18.187 1.00 42.53 193 LEU A O 1
ATOM 1544 N N . SER A 1 194 ? 1.642 6.810 20.161 1.00 34.91 194 SER A N 1
ATOM 1545 C CA . SER A 1 194 ? 2.718 7.734 19.818 1.00 34.91 194 SER A CA 1
ATOM 1546 C C . SER A 1 194 ? 3.786 6.985 19.020 1.00 34.91 194 SER A C 1
ATOM 1548 O O . SER A 1 194 ? 4.457 6.099 19.549 1.00 34.91 194 SER A O 1
ATOM 1550 N N . THR A 1 195 ? 3.957 7.328 17.745 1.00 43.22 195 THR A N 1
ATOM 1551 C CA . THR A 1 195 ? 5.130 6.939 16.951 1.00 43.22 195 THR A CA 1
ATOM 1552 C C . THR A 1 195 ? 6.398 7.596 17.524 1.00 43.22 195 THR A C 1
ATOM 1554 O O . THR A 1 195 ? 6.345 8.767 17.902 1.00 43.22 195 THR A O 1
ATOM 1557 N N . PRO A 1 196 ? 7.566 6.920 17.537 1.00 39.50 196 PRO A N 1
ATOM 1558 C CA . PRO A 1 196 ? 8.826 7.458 18.077 1.00 39.50 196 PRO A CA 1
ATOM 1559 C C . PRO A 1 196 ? 9.483 8.529 17.179 1.00 39.50 196 PRO A C 1
ATOM 1561 O O . PRO A 1 196 ? 10.661 8.844 17.300 1.00 39.50 196 PRO A O 1
ATOM 1564 N N . SER A 1 197 ? 8.722 9.133 16.272 1.00 42.62 197 SER A N 1
ATOM 1565 C CA . SER A 1 197 ? 9.116 10.317 15.526 1.00 42.62 197 SER A CA 1
ATOM 1566 C C . SER A 1 197 ? 7.859 11.155 15.353 1.00 42.62 197 SER A C 1
ATOM 1568 O O . SER A 1 197 ? 6.897 10.688 14.745 1.00 42.62 197 SER A O 1
ATOM 1570 N N . GLY A 1 198 ? 7.841 12.381 15.882 1.00 52.41 198 GLY A N 1
ATOM 1571 C CA . GLY A 1 198 ? 6.722 13.333 15.775 1.00 52.41 198 GLY A CA 1
ATOM 1572 C C . GLY A 1 198 ? 6.415 13.810 14.345 1.00 52.41 198 GLY A C 1
ATOM 1573 O O . GLY A 1 198 ? 5.839 14.875 14.153 1.00 52.41 198 GLY A O 1
ATOM 1574 N N . LYS A 1 199 ? 6.830 13.054 13.325 1.00 62.66 199 LYS A N 1
ATOM 1575 C CA . LYS A 1 199 ? 6.591 13.331 11.914 1.00 62.66 199 LYS A CA 1
ATOM 1576 C C . LYS A 1 199 ? 5.289 12.652 11.504 1.00 62.66 199 LYS A C 1
ATOM 1578 O O . LYS A 1 199 ? 5.206 11.430 11.438 1.00 62.66 199 LYS A O 1
ATOM 1583 N N . ILE A 1 200 ? 4.284 13.472 11.213 1.00 73.69 200 ILE A N 1
ATOM 1584 C CA . ILE A 1 200 ? 3.005 13.040 10.644 1.00 73.69 200 ILE A CA 1
ATOM 1585 C C . ILE A 1 200 ? 3.276 12.270 9.344 1.00 73.69 200 ILE A C 1
ATOM 1587 O O . ILE A 1 200 ? 4.012 12.742 8.465 1.00 73.69 200 ILE A O 1
ATOM 1591 N N . SER A 1 201 ? 2.674 11.084 9.230 1.00 82.12 201 SER A N 1
ATOM 1592 C CA . SER A 1 201 ? 2.844 10.199 8.074 1.00 82.12 201 SER A CA 1
ATOM 1593 C C . SER A 1 201 ? 2.405 10.905 6.780 1.00 82.12 201 SER A C 1
ATOM 1595 O O . SER A 1 201 ? 1.599 11.846 6.804 1.00 82.12 201 SER A O 1
ATOM 1597 N N . ARG A 1 202 ? 2.934 10.506 5.615 1.00 84.12 202 ARG A N 1
ATOM 1598 C CA . ARG A 1 202 ? 2.523 11.145 4.345 1.00 84.12 202 ARG A CA 1
ATOM 1599 C C . ARG A 1 202 ? 1.027 10.950 4.116 1.00 84.12 202 ARG A C 1
ATOM 1601 O O . ARG A 1 202 ? 0.343 11.881 3.699 1.00 84.12 202 ARG A O 1
ATOM 1608 N N . ALA A 1 203 ? 0.531 9.755 4.420 1.00 85.44 203 ALA A N 1
ATOM 1609 C CA . ALA A 1 203 ? -0.885 9.445 4.330 1.00 85.44 203 ALA A CA 1
ATOM 1610 C C . ALA A 1 203 ? -1.738 10.351 5.224 1.00 85.44 203 ALA A C 1
ATOM 1612 O O . ALA A 1 203 ? -2.725 10.916 4.761 1.00 85.44 203 ALA A O 1
ATOM 1613 N N . GLN A 1 204 ? -1.316 10.561 6.471 1.00 87.81 204 GLN A N 1
ATOM 1614 C CA . GLN A 1 204 ? -2.029 11.420 7.412 1.00 87.81 204 GLN A CA 1
ATOM 1615 C C . GLN A 1 204 ? -2.097 12.879 6.947 1.00 87.81 204 GLN A C 1
ATOM 1617 O O . GLN A 1 204 ? -3.139 13.502 7.123 1.00 87.81 204 GLN A O 1
ATOM 1622 N N . ARG A 1 205 ? -1.041 13.408 6.308 1.00 87.38 205 ARG A N 1
ATOM 1623 C CA . ARG A 1 205 ? -1.062 14.759 5.716 1.00 87.38 205 ARG A CA 1
ATOM 1624 C C . ARG A 1 205 ? -2.102 14.881 4.603 1.00 87.38 205 ARG A C 1
ATOM 1626 O O . ARG A 1 205 ? -2.954 15.758 4.663 1.00 87.38 205 ARG A O 1
ATOM 1633 N N . VAL A 1 206 ? -2.095 13.943 3.654 1.00 87.31 206 VAL A N 1
ATOM 1634 C CA . VAL A 1 206 ? -3.072 13.918 2.548 1.00 87.31 206 VAL A CA 1
ATOM 1635 C C . VAL A 1 206 ? -4.503 13.779 3.075 1.00 87.31 206 VAL A C 1
ATOM 1637 O O . VAL A 1 206 ? -5.419 14.436 2.591 1.00 87.31 206 VAL A O 1
ATOM 1640 N N . TRP A 1 207 ? -4.723 12.942 4.089 1.00 92.94 207 TRP A N 1
ATOM 1641 C CA . TRP A 1 207 ? -6.055 12.779 4.673 1.00 92.94 207 TRP A CA 1
ATOM 1642 C C . TRP A 1 207 ? -6.506 13.992 5.479 1.00 92.94 207 TRP A C 1
ATOM 1644 O O . TRP A 1 207 ? -7.702 14.254 5.508 1.00 92.94 207 TRP A O 1
ATOM 1654 N N . ALA A 1 208 ? -5.588 14.736 6.100 1.00 89.69 208 ALA A N 1
ATOM 1655 C CA . ALA A 1 208 ? -5.908 15.991 6.773 1.00 89.69 208 ALA A CA 1
ATOM 1656 C C . ALA A 1 208 ? -6.362 17.068 5.774 1.00 89.69 208 ALA A C 1
ATOM 1658 O O . ALA A 1 208 ? -7.345 17.753 6.029 1.00 89.69 208 ALA A O 1
ATOM 1659 N N . GLU A 1 209 ? -5.725 17.168 4.605 1.00 87.12 209 GLU A N 1
ATOM 1660 C CA . GLU A 1 209 ? -6.161 18.078 3.532 1.00 87.12 209 GLU A CA 1
ATOM 1661 C C . GLU A 1 209 ? -7.575 17.741 3.035 1.00 87.12 209 GLU A C 1
ATOM 1663 O O . GLU A 1 209 ? -8.419 18.626 2.875 1.00 87.12 209 GLU A O 1
ATOM 1668 N N . VAL A 1 210 ? -7.863 16.449 2.848 1.00 87.69 210 VAL A N 1
ATOM 1669 C CA . VAL A 1 210 ? -9.204 15.983 2.466 1.00 87.69 210 VAL A CA 1
ATOM 1670 C C . VAL A 1 210 ? -10.218 16.250 3.582 1.00 87.69 210 VAL A C 1
ATOM 1672 O O . VAL A 1 210 ? -11.318 16.714 3.304 1.00 87.69 210 VAL A O 1
ATOM 1675 N N . ALA A 1 211 ? -9.848 16.006 4.840 1.00 91.19 211 ALA A N 1
ATOM 1676 C CA . ALA A 1 211 ? -10.688 16.279 6.004 1.00 91.19 211 ALA A CA 1
ATOM 1677 C C . ALA A 1 211 ? -11.066 17.768 6.093 1.00 91.19 211 ALA A C 1
ATOM 1679 O O . ALA A 1 211 ? -12.246 18.089 6.224 1.00 91.19 211 ALA A O 1
ATOM 1680 N N . ASN A 1 212 ? -10.088 18.661 5.905 1.00 90.25 212 ASN A N 1
ATOM 1681 C CA . ASN A 1 212 ? -10.294 20.109 5.864 1.00 90.25 212 ASN A CA 1
ATOM 1682 C C . ASN A 1 212 ? -11.212 20.520 4.708 1.00 90.25 212 ASN A C 1
ATOM 1684 O O . ASN A 1 212 ? -12.133 21.304 4.907 1.00 90.25 212 ASN A O 1
ATOM 1688 N N . SER A 1 213 ? -11.007 19.945 3.519 1.00 87.31 213 SER A N 1
ATOM 1689 C CA . SER A 1 213 ? -11.839 20.227 2.339 1.00 87.31 213 SER A CA 1
ATOM 1690 C C . SER A 1 213 ? -13.299 19.800 2.527 1.00 87.31 213 SER A C 1
ATOM 1692 O O . SER A 1 213 ? -14.197 20.369 1.918 1.00 87.31 213 SER A O 1
ATOM 1694 N N . LEU A 1 214 ? -13.536 18.792 3.368 1.00 86.12 214 LEU A N 1
ATOM 1695 C CA . LEU A 1 214 ? -14.858 18.243 3.667 1.00 86.12 214 LEU A CA 1
ATOM 1696 C C . LEU A 1 214 ? -15.462 18.788 4.972 1.00 86.12 214 LEU A C 1
ATOM 1698 O O . LEU A 1 214 ? -16.572 18.397 5.329 1.00 86.12 214 LEU A O 1
ATOM 1702 N N . GLY A 1 215 ? -14.738 19.636 5.711 1.00 87.62 215 GLY A N 1
ATOM 1703 C CA . GLY A 1 215 ? -15.177 20.165 7.004 1.00 87.62 215 GLY A CA 1
ATOM 1704 C C . GLY A 1 215 ? -15.396 19.092 8.079 1.00 87.62 215 GLY A C 1
ATOM 1705 O O . GLY A 1 215 ? -16.279 19.240 8.921 1.00 87.62 215 GLY A O 1
ATOM 1706 N N . VAL A 1 216 ? -14.638 17.989 8.052 1.00 90.06 216 VAL A N 1
ATOM 1707 C CA . VAL A 1 216 ? -14.756 16.891 9.031 1.00 90.06 216 VAL A CA 1
ATOM 1708 C C . VAL A 1 216 ? -13.438 16.636 9.764 1.00 90.06 216 VAL A C 1
ATOM 1710 O O . VAL A 1 216 ? -12.373 16.915 9.219 1.00 90.06 216 VAL A O 1
ATOM 1713 N N . PRO A 1 217 ? -13.460 16.039 10.970 1.00 90.69 217 PRO A N 1
ATOM 1714 C CA . PRO A 1 217 ? -12.237 15.617 11.651 1.00 90.69 217 PRO A CA 1
ATOM 1715 C C . PRO A 1 217 ? -11.459 14.556 10.858 1.00 90.69 217 PRO A C 1
ATOM 1717 O O . PRO A 1 217 ? -12.052 13.653 10.255 1.00 90.69 217 PRO A O 1
ATOM 1720 N N . VAL A 1 218 ? -10.121 14.586 10.916 1.00 90.81 218 VAL A N 1
ATOM 1721 C CA . VAL A 1 218 ? -9.275 13.591 10.224 1.00 90.81 218 VAL A CA 1
ATOM 1722 C C . VAL A 1 218 ? -9.506 12.166 10.750 1.00 90.81 218 VAL A C 1
ATOM 1724 O O . VAL A 1 218 ? -9.431 11.197 9.995 1.00 90.81 218 VAL A O 1
ATOM 1727 N N . GLU A 1 219 ? -9.896 12.018 12.013 1.00 90.25 219 GLU A N 1
ATOM 1728 C CA . GLU A 1 219 ? -10.306 10.756 12.633 1.00 90.25 219 GLU A CA 1
ATOM 1729 C C . GLU A 1 219 ? -11.536 10.144 11.952 1.00 90.25 219 GLU A C 1
ATOM 1731 O O . GLU A 1 219 ? -11.607 8.921 11.798 1.00 90.25 219 GLU A O 1
ATOM 1736 N N . THR A 1 220 ? -12.459 10.968 11.447 1.00 90.19 220 THR A N 1
ATOM 1737 C CA . THR A 1 220 ? -13.598 10.493 10.652 1.00 90.19 220 THR A CA 1
ATOM 1738 C C . THR A 1 220 ? -13.117 9.902 9.332 1.00 90.19 220 THR A C 1
ATOM 1740 O O . THR A 1 220 ? -13.524 8.795 8.976 1.00 90.19 220 THR A O 1
ATOM 1743 N N . ILE A 1 221 ? -12.188 10.570 8.641 1.00 91.69 221 ILE A N 1
ATOM 1744 C CA . ILE A 1 221 ? -11.586 10.053 7.403 1.00 91.69 221 ILE A CA 1
ATOM 1745 C C . ILE A 1 221 ? -10.840 8.739 7.669 1.00 91.69 221 ILE A C 1
ATOM 1747 O O . ILE A 1 221 ? -11.071 7.745 6.976 1.00 91.69 221 ILE A O 1
ATOM 1751 N N . LYS A 1 222 ? -10.022 8.679 8.728 1.00 91.50 222 LYS A N 1
ATOM 1752 C CA . LYS A 1 222 ? -9.329 7.455 9.167 1.00 91.50 222 LYS A CA 1
ATOM 1753 C C . LYS A 1 222 ? -10.309 6.307 9.425 1.00 91.50 222 LYS A C 1
ATOM 1755 O O . LYS A 1 222 ? -10.084 5.193 8.949 1.00 91.50 222 LYS A O 1
ATOM 1760 N N . ARG A 1 223 ? -11.420 6.567 10.125 1.00 91.00 223 ARG A N 1
ATOM 1761 C CA . ARG A 1 223 ? -12.479 5.583 10.411 1.00 91.00 223 ARG A CA 1
ATOM 1762 C C . ARG A 1 223 ? -13.149 5.077 9.133 1.00 91.00 223 ARG A C 1
ATOM 1764 O O . ARG A 1 223 ? -13.321 3.869 8.967 1.00 91.00 223 ARG A O 1
ATOM 1771 N N . LEU A 1 224 ? -13.473 5.971 8.201 1.00 91.31 224 LEU A N 1
ATOM 1772 C CA . LEU A 1 224 ? -14.072 5.615 6.911 1.00 91.31 224 LEU A CA 1
ATOM 1773 C C . LEU A 1 224 ? -13.125 4.768 6.047 1.00 91.31 224 LEU A C 1
ATOM 1775 O O . LEU A 1 224 ? -13.564 3.804 5.415 1.00 91.31 224 LEU A O 1
ATOM 1779 N N . ILE A 1 225 ? -11.824 5.065 6.066 1.00 90.88 225 ILE A N 1
ATOM 1780 C CA . ILE A 1 225 ? -10.790 4.266 5.391 1.00 90.88 225 ILE A CA 1
ATOM 1781 C C . ILE A 1 225 ? -10.614 2.901 6.076 1.00 90.88 225 ILE A C 1
ATOM 1783 O O . ILE A 1 225 ? -10.538 1.870 5.400 1.00 90.88 225 ILE A O 1
ATOM 1787 N N . ALA A 1 226 ? -10.584 2.854 7.412 1.00 88.69 226 ALA A N 1
ATOM 1788 C CA . ALA A 1 226 ? -10.479 1.610 8.181 1.00 88.69 226 ALA A CA 1
ATOM 1789 C C . ALA A 1 226 ? -11.653 0.659 7.890 1.00 88.69 226 ALA A C 1
ATOM 1791 O O . ALA A 1 226 ? -11.455 -0.549 7.717 1.00 88.69 226 ALA A O 1
ATOM 1792 N N . ASN A 1 227 ? -12.854 1.223 7.743 1.00 86.50 227 ASN A N 1
ATOM 1793 C CA . ASN A 1 227 ? -14.078 0.506 7.389 1.00 86.50 227 ASN A CA 1
ATOM 1794 C C . ASN A 1 227 ? -14.232 0.250 5.881 1.00 86.50 227 ASN A C 1
ATOM 1796 O O . ASN A 1 227 ? -15.183 -0.413 5.475 1.00 86.50 227 ASN A O 1
ATOM 1800 N N . ARG A 1 228 ? -13.277 0.703 5.054 1.00 85.69 228 ARG A N 1
ATOM 1801 C CA . ARG A 1 228 ? -13.264 0.568 3.583 1.00 85.69 228 ARG A CA 1
ATOM 1802 C C . ARG A 1 228 ? -14.420 1.260 2.860 1.00 85.69 228 ARG A C 1
ATOM 1804 O O . ARG A 1 228 ? -14.689 0.921 1.708 1.00 85.69 228 ARG A O 1
ATOM 1811 N N . VAL A 1 229 ? -15.063 2.224 3.512 1.00 89.44 229 VAL A N 1
ATOM 1812 C CA . VAL A 1 229 ? -16.037 3.117 2.874 1.00 89.44 229 VAL A CA 1
ATOM 1813 C C . VAL A 1 229 ? -15.297 4.022 1.889 1.00 89.44 229 VAL A C 1
ATOM 1815 O O . VAL A 1 229 ? -15.626 4.063 0.706 1.00 89.44 229 VAL A O 1
ATOM 1818 N N . LEU A 1 230 ? -14.212 4.648 2.354 1.00 90.38 230 LEU A N 1
ATOM 1819 C CA . LEU A 1 230 ? -13.267 5.362 1.500 1.00 90.38 230 LEU A CA 1
ATOM 1820 C C . LEU A 1 230 ? -12.161 4.413 1.033 1.00 90.38 230 LEU A C 1
ATOM 1822 O O . LEU A 1 230 ? -11.606 3.638 1.820 1.00 90.38 230 LEU A O 1
ATOM 1826 N N . ARG A 1 231 ? -11.848 4.454 -0.266 1.00 90.00 231 ARG A N 1
ATOM 1827 C CA . ARG A 1 231 ? -10.837 3.587 -0.888 1.00 90.00 231 ARG A CA 1
ATOM 1828 C C . ARG A 1 231 ? -9.631 4.419 -1.295 1.00 90.00 231 ARG A C 1
ATOM 1830 O O . ARG A 1 231 ? -9.790 5.499 -1.854 1.00 90.00 231 ARG A O 1
ATOM 1837 N N . LEU A 1 232 ? -8.443 3.890 -1.023 1.00 87.38 232 LEU A N 1
ATOM 1838 C CA . LEU A 1 232 ? -7.172 4.487 -1.431 1.00 87.38 232 LEU A CA 1
ATOM 1839 C C . LEU A 1 232 ? -6.881 4.161 -2.898 1.00 87.38 232 LEU A C 1
ATOM 1841 O O . LEU A 1 232 ? -7.253 3.079 -3.360 1.00 87.38 232 LEU A O 1
ATOM 1845 N N . TYR A 1 233 ? -6.208 5.078 -3.589 1.00 82.25 233 TYR A N 1
ATOM 1846 C CA . TYR A 1 233 ? -5.860 4.965 -5.003 1.00 82.25 233 TYR A CA 1
ATOM 1847 C C . TYR A 1 233 ? -4.897 3.799 -5.252 1.00 82.25 233 TYR A C 1
ATOM 1849 O O . TYR A 1 233 ? -5.200 2.907 -6.040 1.00 82.25 233 TYR A O 1
ATOM 1857 N N . ASP A 1 234 ? -3.792 3.745 -4.502 1.00 78.81 234 ASP A N 1
ATOM 1858 C CA . ASP A 1 234 ? -2.852 2.624 -4.515 1.00 78.81 234 ASP A CA 1
ATOM 1859 C C . ASP A 1 234 ? -2.413 2.278 -3.080 1.00 78.81 234 ASP A C 1
ATOM 1861 O O . ASP A 1 234 ? -1.458 2.851 -2.542 1.00 78.81 234 ASP A O 1
ATOM 1865 N N . PRO A 1 235 ? -3.081 1.302 -2.439 1.00 82.81 235 PRO A N 1
ATOM 1866 C CA . PRO A 1 235 ? -2.748 0.873 -1.090 1.00 82.81 235 PRO A CA 1
ATOM 1867 C C . PRO A 1 235 ? -1.549 -0.091 -1.041 1.00 82.81 235 PRO A C 1
ATOM 1869 O O . PRO A 1 235 ? -1.421 -0.836 -0.066 1.00 82.81 235 PRO A O 1
ATOM 1872 N N . THR A 1 236 ? -0.718 -0.163 -2.085 1.00 83.81 236 THR A N 1
ATOM 1873 C CA . THR A 1 236 ? 0.495 -0.989 -2.082 1.00 83.81 236 THR A CA 1
ATOM 1874 C C . THR A 1 236 ? 1.468 -0.471 -1.034 1.00 83.81 236 THR A C 1
ATOM 1876 O O . THR A 1 236 ? 1.803 0.709 -1.011 1.00 83.81 236 THR A O 1
ATOM 1879 N N . ILE A 1 237 ? 1.917 -1.354 -0.152 1.00 85.94 237 ILE A N 1
ATOM 1880 C CA . ILE A 1 237 ? 2.826 -1.025 0.943 1.00 85.94 237 ILE A CA 1
ATOM 1881 C C . ILE A 1 237 ? 4.240 -1.011 0.388 1.00 85.94 237 ILE A C 1
ATOM 1883 O O . ILE A 1 237 ? 4.656 -1.965 -0.265 1.00 85.94 237 ILE A O 1
ATOM 1887 N N . THR A 1 238 ? 4.978 0.066 0.626 1.00 83.81 238 THR A N 1
ATOM 1888 C CA . THR A 1 238 ? 6.357 0.157 0.131 1.00 83.81 238 THR A CA 1
ATOM 1889 C C . THR A 1 238 ? 7.264 -0.797 0.903 1.00 83.81 238 THR A C 1
ATOM 1891 O O . THR A 1 238 ? 7.094 -0.981 2.109 1.00 83.81 238 THR A O 1
ATOM 1894 N N . GLU A 1 239 ? 8.255 -1.388 0.234 1.00 80.75 239 GLU A N 1
ATOM 1895 C CA . GLU A 1 239 ? 9.205 -2.275 0.910 1.00 80.75 239 GLU A CA 1
ATOM 1896 C C . GLU A 1 239 ? 9.951 -1.559 2.039 1.00 80.75 239 GLU A C 1
ATOM 1898 O O . GLU A 1 239 ? 10.052 -2.089 3.142 1.00 80.75 239 GLU A O 1
ATOM 1903 N N . LYS A 1 240 ? 10.385 -0.314 1.803 1.00 83.44 240 LYS A N 1
ATOM 1904 C CA . LYS A 1 240 ? 11.006 0.527 2.832 1.00 83.44 240 LYS A CA 1
ATOM 1905 C C . LYS A 1 240 ? 10.133 0.621 4.083 1.00 83.44 240 LYS A C 1
ATOM 1907 O O . LYS A 1 240 ? 10.622 0.393 5.183 1.00 83.44 240 LYS A O 1
ATOM 1912 N N . SER A 1 241 ? 8.840 0.891 3.912 1.00 87.69 241 SER A N 1
ATOM 1913 C CA . SER A 1 241 ? 7.926 0.962 5.046 1.00 87.69 241 SER A CA 1
ATOM 1914 C C . SER A 1 241 ? 7.772 -0.368 5.769 1.00 87.69 241 SER A C 1
ATOM 1916 O O . SER A 1 241 ? 7.632 -0.359 6.989 1.00 87.69 241 SER A O 1
ATOM 1918 N N . LEU A 1 242 ? 7.766 -1.493 5.050 1.00 85.94 242 LEU A N 1
ATOM 1919 C CA . LEU A 1 242 ? 7.691 -2.800 5.691 1.00 85.94 242 LEU A CA 1
ATOM 1920 C C . LEU A 1 242 ? 8.966 -3.098 6.490 1.00 85.94 242 LEU A C 1
ATOM 1922 O O . LEU A 1 242 ? 8.865 -3.596 7.608 1.00 85.94 242 LEU A O 1
ATOM 1926 N N . ARG A 1 243 ? 10.146 -2.749 5.965 1.00 86.75 243 ARG A N 1
ATOM 1927 C CA . ARG A 1 243 ? 11.418 -2.860 6.699 1.00 86.75 243 ARG A CA 1
ATOM 1928 C C . ARG A 1 243 ? 11.407 -1.997 7.959 1.00 86.75 243 ARG A C 1
ATOM 1930 O O . ARG A 1 243 ? 11.731 -2.478 9.041 1.00 86.75 243 ARG A O 1
ATOM 1937 N N . ASP A 1 244 ? 10.976 -0.743 7.842 1.00 88.50 244 ASP A N 1
ATOM 1938 C CA . ASP A 1 244 ? 10.877 0.173 8.982 1.00 88.50 244 ASP A CA 1
ATOM 1939 C C . ASP A 1 244 ? 9.890 -0.356 10.035 1.00 88.50 244 ASP A C 1
ATOM 1941 O O . ASP A 1 244 ? 10.198 -0.346 11.229 1.00 88.50 244 ASP A O 1
ATOM 1945 N N . PHE A 1 245 ? 8.754 -0.908 9.603 1.00 89.31 245 PHE A N 1
ATOM 1946 C CA . PHE A 1 245 ? 7.797 -1.583 10.478 1.00 89.31 245 PHE A CA 1
ATOM 1947 C C . PHE A 1 245 ? 8.413 -2.796 11.181 1.00 89.31 245 PHE A C 1
ATOM 1949 O O . PHE A 1 245 ? 8.280 -2.936 12.392 1.00 89.31 245 PHE A O 1
ATOM 1956 N N . CYS A 1 246 ? 9.132 -3.655 10.458 1.00 88.19 246 CYS A N 1
ATOM 1957 C CA . CYS A 1 246 ? 9.781 -4.835 11.030 1.00 88.19 246 CYS A CA 1
ATOM 1958 C C . CYS A 1 246 ? 10.839 -4.461 12.085 1.00 88.19 246 CYS A C 1
ATOM 1960 O O . CYS A 1 246 ? 10.999 -5.173 13.078 1.00 88.19 246 CYS A O 1
ATOM 1962 N N . ARG A 1 247 ? 11.509 -3.317 11.917 1.00 89.31 247 ARG A N 1
ATOM 1963 C CA . ARG A 1 247 ? 12.522 -2.807 12.854 1.00 89.31 247 ARG A CA 1
ATOM 1964 C C . ARG A 1 247 ? 11.945 -2.158 14.106 1.00 89.31 247 ARG A C 1
ATOM 1966 O O . ARG A 1 247 ? 12.557 -2.276 15.161 1.00 89.31 247 ARG A O 1
ATOM 1973 N N . HIS A 1 248 ? 10.801 -1.478 14.011 1.00 87.38 248 HIS A N 1
ATOM 1974 C CA . HIS A 1 248 ? 10.235 -0.679 15.116 1.00 87.38 248 HIS A CA 1
ATOM 1975 C C . HIS A 1 248 ? 8.991 -1.299 15.765 1.00 87.38 248 HIS A C 1
ATOM 1977 O O . HIS A 1 248 ? 8.630 -0.954 16.887 1.00 87.38 248 HIS A O 1
ATOM 1983 N N . HIS A 1 249 ? 8.322 -2.203 15.056 1.00 86.25 249 HIS A N 1
ATOM 1984 C CA . HIS A 1 249 ? 7.030 -2.776 15.426 1.00 86.25 249 HIS A CA 1
ATOM 1985 C C . HIS A 1 249 ? 6.975 -4.292 15.169 1.00 86.25 249 HIS A C 1
ATOM 1987 O O . HIS A 1 249 ? 5.896 -4.865 15.006 1.00 86.25 249 HIS A O 1
ATOM 1993 N N . GLY A 1 250 ? 8.128 -4.971 15.144 1.00 85.12 250 GLY A N 1
ATOM 1994 C CA . GLY A 1 250 ? 8.209 -6.420 14.930 1.00 85.12 250 GLY A CA 1
ATOM 1995 C C . GLY A 1 250 ? 7.412 -7.236 15.955 1.00 85.12 250 GLY A C 1
ATOM 1996 O O . GLY A 1 250 ? 6.841 -8.276 15.620 1.00 85.12 250 GLY A O 1
ATOM 1997 N N . SER A 1 251 ? 7.236 -6.704 17.166 1.00 85.19 251 SER A N 1
ATOM 1998 C CA . SER A 1 251 ? 6.351 -7.248 18.202 1.00 85.19 251 SER A CA 1
ATOM 1999 C C . SER A 1 251 ? 4.853 -7.164 17.870 1.00 85.19 251 SER A C 1
ATOM 2001 O O . SER A 1 251 ? 4.040 -7.568 18.692 1.00 85.19 251 SER A O 1
ATOM 2003 N N . LEU A 1 252 ? 4.441 -6.716 16.686 1.00 83.62 252 LEU A N 1
ATOM 2004 C CA . LEU A 1 252 ? 3.059 -6.855 16.211 1.00 83.62 252 LEU A CA 1
ATOM 2005 C C . LEU A 1 252 ? 2.869 -8.085 15.307 1.00 83.62 252 LEU A C 1
ATOM 2007 O O . LEU A 1 252 ? 1.735 -8.503 15.063 1.00 83.62 252 LEU A O 1
ATOM 2011 N N . ILE A 1 253 ? 3.959 -8.689 14.822 1.00 85.25 253 ILE A N 1
ATOM 2012 C CA . ILE A 1 253 ? 3.930 -9.857 13.936 1.00 85.25 253 ILE A CA 1
ATOM 2013 C C . ILE A 1 253 ? 3.894 -11.129 14.781 1.00 85.25 253 ILE A C 1
ATOM 2015 O O . ILE A 1 253 ? 4.720 -11.332 15.667 1.00 85.25 253 ILE A O 1
ATOM 2019 N N . ASN A 1 254 ? 2.941 -12.020 14.523 1.00 82.31 254 ASN A N 1
ATOM 2020 C CA . ASN A 1 254 ? 2.847 -13.304 15.222 1.00 82.31 254 ASN A CA 1
ATOM 2021 C C . ASN A 1 254 ? 3.864 -14.309 14.664 1.00 82.31 254 ASN A C 1
ATOM 2023 O O . ASN A 1 254 ? 3.493 -15.288 14.024 1.00 82.31 254 ASN A O 1
ATOM 2027 N N . TYR A 1 255 ? 5.145 -14.041 14.917 1.00 83.12 255 TYR A N 1
ATOM 2028 C CA . TYR A 1 255 ? 6.288 -14.758 14.352 1.00 83.12 255 TYR A CA 1
ATOM 2029 C C . TYR A 1 255 ? 6.197 -16.284 14.517 1.00 83.12 255 TYR A C 1
ATOM 2031 O O . TYR A 1 255 ? 6.424 -17.023 13.562 1.00 83.12 255 TYR A O 1
ATOM 2039 N N . ASP A 1 256 ? 5.770 -16.766 15.687 1.00 79.00 256 ASP A N 1
ATOM 2040 C CA . ASP A 1 256 ? 5.712 -18.205 15.995 1.00 79.00 256 ASP A CA 1
ATOM 2041 C C . ASP A 1 256 ? 4.657 -18.979 15.173 1.00 79.00 256 ASP A C 1
ATOM 2043 O O . ASP A 1 256 ? 4.654 -20.212 15.155 1.00 79.00 256 ASP A O 1
ATOM 2047 N N . PHE A 1 257 ? 3.749 -18.272 14.490 1.00 76.38 257 PHE A N 1
ATOM 2048 C CA . PHE A 1 257 ? 2.719 -18.852 13.618 1.00 76.38 257 PHE A CA 1
ATOM 2049 C C . PHE A 1 257 ? 3.075 -18.785 12.133 1.00 76.38 257 PHE A C 1
ATOM 2051 O O . PHE A 1 257 ? 2.285 -19.226 11.293 1.00 76.38 257 PHE A O 1
ATOM 2058 N N . LEU A 1 258 ? 4.235 -18.225 11.799 1.00 79.25 258 LEU A N 1
ATOM 2059 C CA . LEU A 1 258 ? 4.711 -18.132 10.428 1.00 79.25 258 LEU A CA 1
ATOM 2060 C C . LEU A 1 258 ? 5.436 -19.421 10.027 1.00 79.25 258 LEU A C 1
ATOM 2062 O O . LEU A 1 258 ? 6.074 -20.098 10.847 1.00 79.25 258 LEU A O 1
ATOM 2066 N N . ASN A 1 259 ? 5.349 -19.769 8.743 1.00 75.75 259 ASN A N 1
ATOM 2067 C CA . ASN A 1 259 ? 6.151 -20.855 8.189 1.00 75.75 259 ASN A CA 1
ATOM 2068 C C . ASN A 1 259 ? 7.649 -20.469 8.208 1.00 75.75 259 ASN A C 1
ATOM 2070 O O . ASN A 1 259 ? 8.003 -19.317 8.466 1.00 75.75 259 ASN A O 1
ATOM 2074 N N . ARG A 1 260 ? 8.535 -21.448 8.000 1.00 75.75 260 ARG A N 1
ATOM 2075 C CA . ARG A 1 260 ? 9.986 -21.220 8.056 1.00 75.75 260 ARG A CA 1
ATOM 2076 C C . ARG A 1 260 ? 10.452 -20.220 6.993 1.00 75.75 260 ARG A C 1
ATOM 2078 O O . ARG A 1 260 ? 11.192 -19.308 7.321 1.00 75.75 260 ARG A O 1
ATOM 2085 N N . GLU A 1 261 ? 9.962 -20.352 5.766 1.00 70.00 261 GLU A N 1
ATOM 2086 C CA . GLU A 1 261 ? 10.339 -19.490 4.640 1.00 70.00 261 GLU A CA 1
ATOM 2087 C C . GLU A 1 261 ? 10.019 -18.010 4.908 1.00 70.00 261 GLU A C 1
ATOM 2089 O O . GLU A 1 261 ? 10.880 -17.147 4.761 1.00 70.00 261 GLU A O 1
ATOM 2094 N N . THR A 1 262 ? 8.813 -17.708 5.394 1.00 72.69 262 THR A N 1
ATOM 2095 C CA . THR A 1 262 ? 8.404 -16.351 5.769 1.00 72.69 262 THR A CA 1
ATOM 2096 C C . THR A 1 262 ? 9.255 -15.812 6.919 1.00 72.69 262 THR A C 1
ATOM 2098 O O . THR A 1 262 ? 9.571 -14.622 6.939 1.00 72.69 262 THR A O 1
ATOM 2101 N N . ARG A 1 263 ? 9.625 -16.657 7.889 1.00 79.12 263 ARG A N 1
ATOM 2102 C CA . ARG A 1 263 ? 10.494 -16.252 9.005 1.00 79.12 263 ARG A CA 1
ATOM 2103 C C . ARG A 1 263 ? 11.887 -15.879 8.516 1.00 79.12 263 ARG A C 1
ATOM 2105 O O . ARG A 1 263 ? 12.334 -14.769 8.800 1.00 79.12 263 ARG A O 1
ATOM 2112 N N . ASP A 1 264 ? 12.498 -16.749 7.718 1.00 69.94 264 ASP A N 1
ATOM 2113 C CA . ASP A 1 264 ? 13.817 -16.527 7.127 1.00 69.94 264 ASP A CA 1
ATOM 2114 C C . ASP A 1 264 ? 13.807 -15.259 6.257 1.00 69.94 264 ASP A C 1
ATOM 2116 O O . ASP A 1 264 ? 14.727 -14.445 6.313 1.00 69.94 264 ASP A O 1
ATOM 2120 N N . TRP A 1 265 ? 12.737 -15.031 5.493 1.00 84.00 265 TRP A N 1
ATOM 2121 C CA . TRP A 1 265 ? 12.566 -13.811 4.708 1.00 84.00 265 TRP A CA 1
ATOM 2122 C C . TRP A 1 265 ? 12.453 -12.547 5.580 1.00 84.00 265 TRP A C 1
ATOM 2124 O O . TRP A 1 265 ? 13.118 -11.544 5.304 1.00 84.00 265 TRP A O 1
ATOM 2134 N N . LEU A 1 266 ? 11.652 -12.572 6.650 1.00 77.00 266 LEU A N 1
ATOM 2135 C CA . LEU A 1 266 ? 11.485 -11.418 7.539 1.00 77.00 266 LEU A CA 1
ATOM 2136 C C . LEU A 1 266 ? 12.785 -11.042 8.258 1.00 77.00 266 LEU A C 1
ATOM 2138 O O . LEU A 1 266 ? 13.086 -9.857 8.402 1.00 77.00 266 LEU A O 1
ATOM 2142 N N . GLU A 1 267 ? 13.559 -12.030 8.694 1.00 80.06 267 GLU A N 1
ATOM 2143 C CA . GLU A 1 267 ? 14.830 -11.800 9.384 1.00 80.06 267 GLU A CA 1
ATOM 2144 C C . GLU A 1 267 ? 15.915 -11.342 8.409 1.00 80.06 267 GLU A C 1
ATOM 2146 O O . GLU A 1 267 ? 16.495 -10.272 8.598 1.00 80.06 267 GLU A O 1
ATOM 2151 N N . ASN A 1 268 ? 16.125 -12.086 7.320 1.00 66.81 268 ASN A N 1
ATOM 2152 C CA . ASN A 1 268 ? 17.253 -11.855 6.418 1.00 66.81 268 ASN A CA 1
ATOM 2153 C C . ASN A 1 268 ? 17.017 -10.699 5.437 1.00 66.81 268 ASN A C 1
ATOM 2155 O O . ASN A 1 268 ? 17.954 -9.987 5.086 1.00 66.81 268 ASN A O 1
ATOM 2159 N N . SER A 1 269 ? 15.776 -10.500 4.975 1.00 72.50 269 SER A N 1
ATOM 2160 C CA . SER A 1 269 ? 15.458 -9.481 3.958 1.00 72.50 269 SER A CA 1
ATOM 2161 C C . SER A 1 269 ? 14.815 -8.227 4.547 1.00 72.50 269 SER A C 1
ATOM 2163 O O . SER A 1 269 ? 15.104 -7.118 4.092 1.00 72.50 269 SER A O 1
ATOM 2165 N N . MET A 1 270 ? 13.942 -8.377 5.553 1.00 80.56 270 MET A N 1
ATOM 2166 C CA . MET A 1 270 ? 13.199 -7.247 6.133 1.00 80.56 270 MET A CA 1
ATOM 2167 C C . MET A 1 270 ? 13.814 -6.690 7.427 1.00 80.56 270 MET A C 1
ATOM 2169 O O . MET A 1 270 ? 13.457 -5.583 7.834 1.00 80.56 270 MET A O 1
ATOM 2173 N N . GLY A 1 271 ? 14.765 -7.401 8.044 1.00 84.56 271 GLY A N 1
ATOM 2174 C CA . GLY A 1 271 ? 15.439 -6.975 9.272 1.00 84.56 271 GLY A CA 1
ATOM 2175 C C . GLY A 1 271 ? 14.511 -6.951 10.487 1.00 84.56 271 GLY A C 1
ATOM 2176 O O . GLY A 1 271 ? 14.513 -5.980 11.246 1.00 84.56 271 GLY A O 1
ATOM 2177 N N . LEU A 1 272 ? 13.668 -7.977 10.632 1.00 86.75 272 LEU A N 1
ATOM 2178 C CA . LEU A 1 272 ? 12.710 -8.094 11.728 1.00 86.75 272 LEU A CA 1
ATOM 2179 C C . LEU A 1 272 ? 13.386 -8.135 13.101 1.00 86.75 272 LEU A C 1
ATOM 2181 O O . LEU A 1 272 ? 14.164 -9.034 13.402 1.00 86.75 272 LEU A O 1
ATOM 2185 N N . VAL A 1 273 ? 12.977 -7.215 13.978 1.00 89.31 273 VAL A N 1
ATOM 2186 C CA . VAL A 1 273 ? 13.362 -7.202 15.393 1.00 89.31 273 VAL A CA 1
ATOM 2187 C C . VAL A 1 273 ? 12.151 -7.599 16.236 1.00 89.31 273 VAL A C 1
ATOM 2189 O O . VAL A 1 273 ? 11.236 -6.806 16.459 1.00 89.31 273 VAL A O 1
ATOM 2192 N N . ARG A 1 274 ? 12.132 -8.849 16.713 1.00 82.88 274 ARG A N 1
ATOM 2193 C CA . ARG A 1 274 ? 10.956 -9.481 17.350 1.00 82.88 274 ARG A CA 1
ATOM 2194 C C . ARG A 1 274 ? 10.423 -8.740 18.583 1.00 82.88 274 ARG A C 1
ATOM 2196 O O . ARG A 1 274 ? 9.210 -8.661 18.752 1.00 82.88 274 ARG A O 1
ATOM 2203 N N . ALA A 1 275 ? 11.314 -8.201 19.413 1.00 79.00 275 ALA A N 1
ATOM 2204 C CA . ALA A 1 275 ? 10.964 -7.480 20.643 1.00 79.00 275 ALA A CA 1
ATOM 2205 C C . ALA A 1 275 ? 10.656 -5.987 20.409 1.00 79.00 275 ALA A C 1
ATOM 2207 O O . ALA A 1 275 ? 10.272 -5.260 21.322 1.00 79.00 275 ALA A O 1
ATOM 2208 N N . SER A 1 276 ? 10.827 -5.490 19.182 1.00 80.50 276 SER A N 1
ATOM 2209 C CA . SER A 1 276 ? 10.699 -4.060 18.919 1.00 80.50 276 SER A CA 1
ATOM 2210 C C . SER A 1 276 ? 9.243 -3.602 18.917 1.00 80.50 276 SER A C 1
ATOM 2212 O O . SER A 1 276 ? 8.379 -4.235 18.298 1.00 80.50 276 SER A O 1
ATOM 2214 N N . GLY A 1 277 ? 8.969 -2.496 19.610 1.00 69.25 277 GLY A N 1
ATOM 2215 C CA . GLY A 1 277 ? 7.636 -1.901 19.735 1.00 69.25 277 GLY A CA 1
ATOM 2216 C C . GLY A 1 277 ? 6.731 -2.546 20.789 1.00 69.25 277 GLY A C 1
ATOM 2217 O O . GLY A 1 277 ? 5.517 -2.359 20.725 1.00 69.25 277 GLY A O 1
ATOM 2218 N N . GLU A 1 278 ? 7.283 -3.288 21.757 1.00 65.06 278 GLU A N 1
ATOM 2219 C CA . GLU A 1 278 ? 6.500 -3.957 22.811 1.00 65.06 278 GLU A CA 1
ATOM 2220 C C . GLU A 1 278 ? 5.606 -2.990 23.605 1.00 65.06 278 GLU A C 1
ATOM 2222 O O . GLU A 1 278 ? 4.445 -3.312 23.875 1.00 65.06 278 GLU A O 1
ATOM 2227 N N . SER A 1 279 ? 6.087 -1.770 23.863 1.00 60.06 279 SER A N 1
ATOM 2228 C CA . SER A 1 279 ? 5.333 -0.682 24.504 1.00 60.06 279 SER A CA 1
ATOM 2229 C C . SER A 1 279 ? 4.110 -0.210 23.702 1.00 60.06 279 SER A C 1
ATOM 2231 O O . SER A 1 279 ? 3.160 0.306 24.286 1.00 60.06 279 SER A O 1
ATOM 2233 N N . ALA A 1 280 ? 4.076 -0.441 22.384 1.00 55.62 280 ALA A N 1
ATOM 2234 C CA . ALA A 1 280 ? 2.938 -0.137 21.512 1.00 55.62 280 ALA A CA 1
ATOM 2235 C C . ALA A 1 280 ? 1.922 -1.297 21.412 1.00 55.62 280 ALA A C 1
ATOM 2237 O O . ALA A 1 280 ? 0.886 -1.158 20.758 1.00 55.62 280 ALA A O 1
ATOM 2238 N N . SER A 1 281 ? 2.190 -2.445 22.052 1.00 53.53 281 SER A N 1
ATOM 2239 C CA . SER A 1 281 ? 1.418 -3.683 21.890 1.00 53.53 281 SER A CA 1
ATOM 2240 C C . SER A 1 281 ? 0.809 -4.343 23.156 1.00 53.53 281 SER A C 1
ATOM 2242 O O . SER A 1 281 ? 0.561 -5.552 23.101 1.00 53.53 281 SER A O 1
ATOM 2244 N N . PRO A 1 282 ? 0.448 -3.653 24.268 1.00 54.38 282 PRO A N 1
ATOM 2245 C CA . PRO A 1 282 ? -0.043 -4.340 25.478 1.00 54.38 282 PRO A CA 1
ATOM 2246 C C . PRO A 1 282 ? -1.201 -5.327 25.229 1.00 54.38 282 PRO A C 1
ATOM 2248 O O . PRO A 1 282 ? -1.238 -6.421 25.788 1.00 54.38 282 PRO A O 1
ATOM 2251 N N . ARG A 1 283 ? -2.123 -4.987 24.314 1.00 54.34 283 ARG A N 1
ATOM 2252 C CA . ARG A 1 283 ? -3.268 -5.843 23.942 1.00 54.34 283 ARG A CA 1
ATOM 2253 C C . ARG A 1 283 ? -2.874 -7.110 23.168 1.00 54.34 283 ARG A C 1
ATOM 2255 O O . ARG A 1 283 ? -3.584 -8.112 23.244 1.00 54.34 283 ARG A O 1
ATOM 2262 N N . LEU A 1 284 ? -1.773 -7.084 22.417 1.00 52.19 284 LEU A N 1
ATOM 2263 C CA . LEU A 1 284 ? -1.302 -8.236 21.643 1.00 52.19 284 LEU A CA 1
ATOM 2264 C C . LEU A 1 284 ? -0.521 -9.226 22.501 1.00 52.19 284 LEU A C 1
ATOM 2266 O O . LEU A 1 284 ? -0.567 -10.415 22.204 1.00 52.19 284 LEU A O 1
ATOM 2270 N N . ILE A 1 285 ? 0.107 -8.781 23.593 1.00 56.59 285 ILE A N 1
ATOM 2271 C CA . ILE A 1 285 ? 0.765 -9.671 24.562 1.00 56.59 285 ILE A CA 1
ATOM 2272 C C . ILE A 1 285 ? -0.252 -10.671 25.132 1.00 56.59 285 ILE A C 1
ATOM 2274 O O . ILE A 1 285 ? -0.016 -11.879 25.111 1.00 56.59 285 ILE A O 1
ATOM 2278 N N . SER A 1 286 ? -1.425 -10.198 25.560 1.00 55.72 286 SER A N 1
ATOM 2279 C CA . SER A 1 286 ? -2.493 -11.059 26.091 1.00 55.72 286 SER A CA 1
ATOM 2280 C C . SER A 1 286 ? -3.045 -12.022 25.033 1.00 55.72 286 SER A C 1
ATOM 2282 O O . SER A 1 286 ? -3.202 -13.215 25.293 1.00 55.72 286 SER A O 1
ATOM 2284 N N . LEU A 1 287 ? -3.284 -11.540 23.807 1.00 53.59 287 LEU A N 1
ATOM 2285 C CA . LEU A 1 287 ? -3.759 -12.380 22.699 1.00 53.59 287 LEU A CA 1
ATOM 2286 C C . LEU A 1 287 ? -2.722 -13.429 22.268 1.00 53.59 287 LEU A C 1
ATOM 2288 O O . LEU A 1 287 ? -3.099 -14.559 21.960 1.00 53.59 287 LEU A O 1
ATOM 2292 N N . ARG A 1 288 ? -1.428 -13.091 22.294 1.00 59.09 288 ARG A N 1
ATOM 2293 C CA . ARG A 1 288 ? -0.321 -14.022 22.031 1.00 59.09 288 ARG A CA 1
ATOM 2294 C C . ARG A 1 288 ? -0.227 -15.105 23.087 1.00 59.09 288 ARG A C 1
ATOM 2296 O O . ARG A 1 288 ? -0.141 -16.271 22.720 1.00 59.09 288 ARG A O 1
ATOM 2303 N N . LYS A 1 289 ? -0.329 -14.747 24.373 1.00 59.91 289 LYS A N 1
ATOM 2304 C CA . LYS A 1 289 ? -0.373 -15.729 25.468 1.00 59.91 289 LYS A CA 1
ATOM 2305 C C . LYS A 1 289 ? -1.468 -16.762 25.215 1.00 59.91 289 LYS A C 1
ATOM 2307 O O . LYS A 1 289 ? -1.197 -17.954 25.256 1.00 59.91 289 LYS A O 1
ATOM 2312 N N . HIS A 1 290 ? -2.674 -16.326 24.850 1.00 59.47 290 HIS A N 1
ATOM 2313 C CA . HIS A 1 290 ? -3.755 -17.258 24.528 1.00 59.47 290 HIS A CA 1
ATOM 2314 C C . HIS A 1 290 ? -3.503 -18.069 23.254 1.00 59.47 290 HIS A C 1
ATOM 2316 O O . HIS A 1 290 ? -3.770 -19.266 23.248 1.00 59.47 290 HIS A O 1
ATOM 2322 N N . ALA A 1 291 ? -2.986 -17.462 22.184 1.00 57.19 291 ALA A N 1
ATOM 2323 C CA . ALA A 1 291 ? -2.721 -18.162 20.930 1.00 57.19 291 ALA A CA 1
ATOM 2324 C C . ALA A 1 291 ? -1.620 -19.231 21.070 1.00 57.19 291 ALA A C 1
ATOM 2326 O O . ALA A 1 291 ? -1.733 -20.298 20.465 1.00 57.19 291 ALA A O 1
ATOM 2327 N N . CYS A 1 292 ? -0.583 -18.974 21.872 1.00 63.66 292 CYS A N 1
ATOM 2328 C CA . CYS A 1 292 ? 0.542 -19.891 22.073 1.00 63.66 292 CYS A CA 1
ATOM 2329 C C . CYS A 1 292 ? 0.211 -21.080 22.988 1.00 63.66 292 CYS A C 1
ATOM 2331 O O . CYS A 1 292 ? 0.930 -22.078 22.967 1.00 63.66 292 CYS A O 1
ATOM 2333 N N . ILE A 1 293 ? -0.890 -21.025 23.746 1.00 69.50 293 ILE A N 1
ATOM 2334 C CA . ILE A 1 293 ? -1.350 -22.163 24.547 1.00 69.50 293 ILE A CA 1
ATOM 2335 C C . ILE A 1 293 ? -1.882 -23.252 23.606 1.00 69.50 293 ILE A C 1
ATOM 2337 O O . ILE A 1 293 ? -2.941 -23.111 22.987 1.00 69.50 293 ILE A O 1
ATOM 2341 N N . VAL A 1 294 ? -1.142 -24.358 23.520 1.00 75.62 294 VAL A N 1
ATOM 2342 C CA . VAL A 1 294 ? -1.576 -25.604 22.882 1.00 75.62 294 VAL A CA 1
ATOM 2343 C C . VAL A 1 294 ? -2.270 -26.451 23.941 1.00 75.62 294 VAL A C 1
ATOM 2345 O O . VAL A 1 294 ? -1.673 -26.770 24.964 1.00 75.62 294 VAL A O 1
ATOM 2348 N N . ARG A 1 295 ? -3.515 -26.846 23.691 1.00 80.94 295 ARG A N 1
ATOM 2349 C CA . ARG A 1 295 ? -4.254 -27.801 24.523 1.00 80.94 295 ARG A CA 1
ATOM 2350 C C . ARG A 1 295 ? -4.564 -29.043 23.712 1.00 80.94 295 ARG A C 1
ATOM 2352 O O . ARG A 1 295 ? -4.748 -28.959 22.498 1.00 80.94 295 ARG A O 1
ATOM 2359 N N . GLN A 1 296 ? -4.618 -30.187 24.375 1.00 85.69 296 GLN A N 1
ATOM 2360 C CA . GLN A 1 296 ? -4.979 -31.446 23.745 1.00 85.69 296 GLN A CA 1
ATOM 2361 C C . GLN A 1 296 ? -6.435 -31.777 24.076 1.00 85.69 296 GLN A C 1
ATOM 2363 O O . GLN A 1 296 ? -6.861 -31.642 25.219 1.00 85.69 296 GLN A O 1
ATOM 2368 N N . CYS A 1 297 ? -7.223 -32.130 23.066 1.00 86.62 297 CYS A N 1
ATOM 2369 C CA . CYS A 1 297 ? -8.564 -32.673 23.267 1.00 86.62 297 CYS A CA 1
ATOM 2370 C C . CYS A 1 297 ? -8.473 -34.123 23.778 1.00 86.62 297 CYS A C 1
ATOM 2372 O O . CYS A 1 297 ? -7.480 -34.795 23.510 1.00 86.62 297 CYS A O 1
ATOM 2374 N N . ALA A 1 298 ? -9.531 -34.634 24.417 1.00 80.12 298 ALA A N 1
ATOM 2375 C CA . ALA A 1 298 ? -9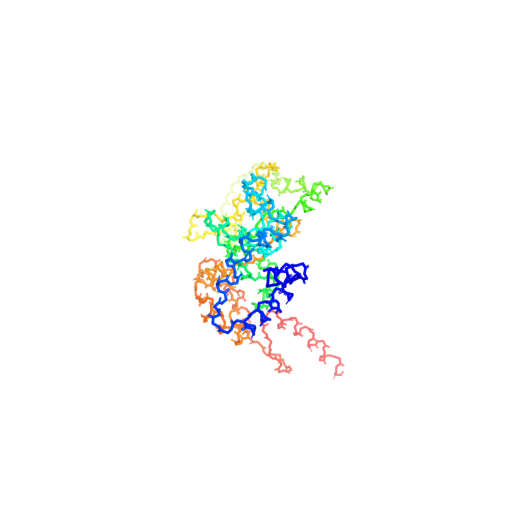.666 -36.043 24.800 1.00 80.12 298 ALA A CA 1
ATOM 2376 C C . ALA A 1 298 ? -9.443 -37.025 23.629 1.00 80.12 298 ALA A C 1
ATOM 2378 O O . ALA A 1 298 ? -8.928 -38.115 23.832 1.00 80.12 298 ALA A O 1
ATOM 2379 N N . LYS A 1 299 ? -9.736 -36.613 22.384 1.00 80.00 299 LYS A N 1
ATOM 2380 C CA . LYS A 1 299 ? -9.453 -37.394 21.161 1.00 80.00 299 LYS A CA 1
ATOM 2381 C C . LYS A 1 299 ? -8.002 -37.264 20.657 1.00 80.00 299 LYS A C 1
ATOM 2383 O O . LYS A 1 299 ? -7.706 -37.595 19.517 1.00 80.00 299 LYS A O 1
ATOM 2388 N N . GLY A 1 300 ? -7.099 -36.689 21.450 1.00 81.81 300 GLY A N 1
ATOM 2389 C CA . GLY A 1 300 ? -5.674 -36.559 21.132 1.00 81.81 300 GLY A CA 1
ATOM 2390 C C . GLY A 1 300 ? -5.286 -35.365 20.246 1.00 81.81 300 GLY A C 1
ATOM 2391 O O . GLY A 1 300 ? -4.096 -35.111 20.061 1.00 81.81 300 GLY A O 1
ATOM 2392 N N . HIS A 1 301 ? -6.240 -34.582 19.732 1.00 80.25 301 HIS A N 1
ATOM 2393 C CA . HIS A 1 301 ? -5.948 -33.456 18.834 1.00 80.25 301 HIS A CA 1
ATOM 2394 C C . HIS A 1 301 ? -5.303 -32.277 19.575 1.00 80.25 301 HIS A C 1
ATOM 2396 O O . HIS A 1 301 ? -5.847 -31.794 20.568 1.00 80.25 301 HIS A O 1
ATOM 2402 N N . ARG A 1 302 ? -4.184 -31.754 19.054 1.00 83.94 302 ARG A N 1
ATOM 2403 C CA . ARG A 1 302 ? -3.489 -30.571 19.594 1.00 83.94 302 ARG A CA 1
ATOM 2404 C C . ARG A 1 302 ? -4.029 -29.293 18.956 1.00 83.94 302 ARG A C 1
ATOM 2406 O O . ARG A 1 302 ? -3.897 -29.089 17.753 1.00 83.94 302 ARG A O 1
ATOM 2413 N N . ILE A 1 303 ? -4.626 -28.419 19.761 1.00 78.75 303 ILE A N 1
ATOM 2414 C CA . ILE A 1 303 ? -5.381 -27.251 19.295 1.00 78.75 303 ILE A CA 1
ATOM 2415 C C . ILE A 1 303 ? -4.944 -26.014 20.064 1.00 78.75 303 ILE A C 1
ATOM 2417 O O . ILE A 1 303 ? -4.761 -26.044 21.278 1.00 78.75 303 ILE A O 1
ATOM 2421 N N . ARG A 1 304 ? -4.765 -24.909 19.342 1.00 75.81 304 ARG A N 1
ATOM 2422 C CA . ARG A 1 304 ? -4.200 -23.669 19.878 1.00 75.81 304 ARG A CA 1
ATOM 2423 C C . ARG A 1 304 ? -5.265 -22.622 20.194 1.00 75.81 304 ARG A C 1
ATOM 2425 O O . ARG A 1 304 ? -6.190 -22.401 19.409 1.00 75.81 304 ARG A O 1
ATOM 2432 N N . GLY A 1 305 ? -5.095 -21.954 21.332 1.00 72.62 305 GLY A N 1
ATOM 2433 C CA . GLY A 1 305 ? -5.885 -20.806 21.772 1.00 72.62 305 GLY A CA 1
ATOM 2434 C C . GLY A 1 305 ? -7.398 -21.001 21.737 1.00 72.62 305 GLY A C 1
ATOM 2435 O O . GLY A 1 305 ? -7.920 -22.077 22.020 1.00 72.62 305 GLY A O 1
ATOM 2436 N N . ASN A 1 306 ? -8.129 -19.944 21.379 1.00 69.94 306 ASN A N 1
ATOM 2437 C CA . ASN A 1 306 ? -9.596 -19.923 21.465 1.00 69.94 306 ASN A CA 1
ATOM 2438 C C . ASN A 1 306 ? -10.297 -20.885 20.487 1.00 69.94 306 ASN A C 1
ATOM 2440 O O . ASN A 1 306 ? -11.502 -21.118 20.598 1.00 69.94 306 ASN A O 1
ATOM 2444 N N . ALA A 1 307 ? -9.568 -21.473 19.530 1.00 71.94 307 ALA A N 1
ATOM 2445 C CA . ALA A 1 307 ? -10.097 -22.555 18.705 1.00 71.94 307 ALA A CA 1
ATOM 2446 C C . ALA A 1 307 ? -10.366 -23.830 19.522 1.00 71.94 307 ALA A C 1
ATOM 2448 O O . ALA A 1 307 ? -11.274 -24.576 19.167 1.00 71.94 307 ALA A O 1
ATOM 2449 N N . PHE A 1 308 ? -9.659 -24.040 20.638 1.00 79.75 308 PHE A N 1
ATOM 2450 C CA . PHE A 1 308 ? -9.854 -25.195 21.517 1.00 79.75 308 PHE A CA 1
ATOM 2451 C C . PHE A 1 308 ? -11.274 -25.263 22.086 1.00 79.75 308 PHE A C 1
ATOM 2453 O O . PHE A 1 308 ? -11.926 -26.292 21.972 1.00 79.75 308 PHE A O 1
ATOM 2460 N N . PHE A 1 309 ? -11.801 -24.156 22.613 1.00 78.94 309 PHE A N 1
ATOM 2461 C CA . PHE A 1 309 ? -13.151 -24.130 23.186 1.00 78.94 309 PHE A CA 1
ATOM 2462 C C . PHE A 1 309 ? -14.246 -24.349 22.136 1.00 78.94 309 PHE A C 1
ATOM 2464 O O . PHE A 1 309 ? -15.247 -25.009 22.403 1.00 78.94 309 PHE A O 1
ATOM 2471 N N . ARG A 1 310 ? -14.049 -23.836 20.914 1.00 80.44 310 ARG A N 1
ATOM 2472 C CA . ARG A 1 310 ? -14.955 -24.123 19.790 1.00 80.44 310 ARG A CA 1
ATOM 2473 C C . ARG A 1 310 ? -14.865 -25.580 19.346 1.00 80.44 310 ARG A C 1
ATOM 2475 O O . ARG A 1 310 ? -15.876 -26.148 18.948 1.00 80.44 310 ARG A O 1
ATOM 2482 N N . HIS A 1 311 ? -13.668 -26.162 19.394 1.00 82.44 311 HIS A N 1
ATOM 2483 C CA . HIS A 1 311 ? -13.466 -27.564 19.073 1.00 82.44 311 HIS A CA 1
ATOM 2484 C C . HIS A 1 311 ? -14.125 -28.472 20.104 1.00 82.44 311 HIS A C 1
ATOM 2486 O O . HIS A 1 311 ? -14.884 -29.331 19.686 1.00 82.44 311 HIS A O 1
ATOM 2492 N N . ILE A 1 312 ? -13.893 -28.270 21.406 1.00 83.94 312 ILE A N 1
ATOM 2493 C CA . ILE A 1 312 ? -14.470 -29.112 22.465 1.00 83.94 312 ILE A CA 1
ATOM 2494 C C . ILE A 1 312 ? -15.988 -29.203 22.326 1.00 83.94 312 ILE A C 1
ATOM 2496 O O . ILE A 1 312 ? -16.497 -30.308 22.199 1.00 83.94 312 ILE A O 1
ATOM 2500 N N . LYS A 1 313 ? -16.684 -28.068 22.171 1.00 81.12 313 LYS A N 1
ATOM 2501 C CA . LYS A 1 313 ? -18.146 -28.052 21.981 1.00 81.12 313 LYS A CA 1
ATOM 2502 C C . LYS A 1 313 ? -18.631 -28.927 20.817 1.00 81.12 313 LYS A C 1
ATOM 2504 O O . LYS A 1 313 ? -19.693 -29.524 20.896 1.00 81.12 313 LYS A O 1
ATOM 2509 N N . LYS A 1 314 ? -17.869 -28.993 19.720 1.00 79.19 314 LYS A N 1
ATOM 2510 C CA . LYS A 1 314 ? -18.190 -29.845 18.558 1.00 79.19 314 LYS A CA 1
ATOM 2511 C C . LYS A 1 314 ? -17.683 -31.279 18.712 1.00 79.19 314 LYS A C 1
ATOM 2513 O O . LYS A 1 314 ? -18.215 -32.191 18.093 1.00 79.19 314 LYS A O 1
ATOM 2518 N N . CYS A 1 315 ? -16.605 -31.464 19.460 1.00 81.19 315 CYS A N 1
ATOM 2519 C CA . CYS A 1 315 ? -15.948 -32.744 19.648 1.00 81.19 315 CYS A CA 1
ATOM 2520 C C . CYS A 1 315 ? -16.724 -33.617 20.636 1.00 81.19 315 CYS A C 1
ATOM 2522 O O . CYS A 1 315 ? -16.869 -34.807 20.371 1.00 81.19 315 CYS A O 1
ATOM 2524 N N . GLU A 1 316 ? -17.265 -33.008 21.697 1.00 68.44 316 GLU A N 1
ATOM 2525 C CA . GLU A 1 316 ? -18.161 -33.618 22.688 1.00 68.44 316 GLU A CA 1
ATOM 2526 C C . GLU A 1 316 ? -19.499 -34.029 22.067 1.00 68.44 316 GLU A C 1
ATOM 2528 O O . GLU A 1 316 ? -19.923 -35.161 22.261 1.00 68.44 316 GLU A O 1
ATOM 2533 N N . ALA A 1 317 ? -20.098 -33.183 21.217 1.00 61.19 317 ALA A N 1
ATOM 2534 C CA . ALA A 1 317 ? -21.321 -33.531 20.478 1.00 61.19 317 ALA A CA 1
ATOM 2535 C C . ALA A 1 317 ? -21.151 -34.786 19.595 1.00 61.19 317 ALA A C 1
ATOM 2537 O O . ALA A 1 317 ? -22.071 -35.576 19.430 1.00 61.19 317 ALA A O 1
ATOM 2538 N N . LYS A 1 318 ? -19.935 -35.012 19.080 1.00 57.53 318 LYS A N 1
ATOM 2539 C CA . LYS A 1 318 ? -19.568 -36.218 18.323 1.00 57.53 318 LYS A CA 1
ATOM 2540 C C . LYS A 1 318 ? -19.169 -37.415 19.193 1.00 57.53 318 LYS A C 1
ATOM 2542 O O . LYS A 1 318 ? -18.738 -38.414 18.638 1.00 57.53 318 LYS A O 1
ATOM 2547 N N . VAL A 1 319 ? -19.133 -37.294 20.520 1.00 56.44 319 VAL A N 1
ATOM 2548 C CA . VAL A 1 319 ? -18.977 -38.451 21.425 1.00 56.44 319 VAL A CA 1
ATOM 2549 C C . VAL A 1 319 ? -20.354 -39.018 21.754 1.00 56.44 319 VAL A C 1
ATOM 2551 O O . VAL A 1 319 ? -20.511 -40.229 21.767 1.00 56.44 319 VAL A O 1
ATOM 2554 N N . SER A 1 320 ? -21.357 -38.152 21.922 1.00 53.91 320 SER A N 1
ATOM 2555 C CA . SER A 1 320 ? -22.742 -38.541 22.212 1.00 53.91 320 SER A CA 1
ATOM 2556 C C . SER A 1 320 ? -23.504 -39.171 21.039 1.00 53.91 320 SER A C 1
ATOM 2558 O O . SER A 1 320 ? -24.517 -39.808 21.274 1.00 53.91 320 SER A O 1
ATOM 2560 N N . GLU A 1 321 ? -23.049 -39.001 19.793 1.00 51.38 321 GLU A N 1
ATOM 2561 C CA . GLU A 1 321 ? -23.670 -39.608 18.594 1.00 51.38 321 GLU A CA 1
ATOM 2562 C C . GLU A 1 321 ? -23.070 -40.974 18.210 1.00 51.38 321 GLU A C 1
ATOM 2564 O O . GLU A 1 321 ? -23.504 -41.593 17.244 1.00 51.38 321 GLU A O 1
ATOM 2569 N N . SER A 1 322 ? -22.040 -41.429 18.926 1.00 49.25 322 SER A N 1
ATOM 2570 C CA . SER A 1 322 ? -21.317 -42.678 18.644 1.00 49.25 322 SER A CA 1
ATOM 2571 C C . SER A 1 322 ? -21.339 -43.665 19.818 1.00 49.25 322 SER A C 1
ATOM 2573 O O . SER A 1 322 ? -20.508 -44.572 19.857 1.00 49.25 322 SER A O 1
ATOM 2575 N N . SER A 1 323 ? -22.267 -43.462 20.756 1.00 44.03 323 SER A N 1
ATOM 2576 C CA . SER A 1 323 ? -22.592 -44.382 21.849 1.00 44.03 323 SER A CA 1
ATOM 2577 C C . SER A 1 323 ? -23.964 -44.996 21.625 1.00 44.03 323 SER A C 1
ATOM 2579 O O . SER A 1 323 ? -24.857 -44.253 21.162 1.00 44.03 323 SER A O 1
#

Radius of gyration: 33.1 Å; chains: 1; bounding box: 70×66×112 Å

pLDDT: mean 71.19, std 18.04, range [24.33, 92.94]